Protein AF-A0A8T0IAH2-F1 (afdb_monomer_lite)

Secondary structure (DSSP, 8-state):
--------------------PPPPPP---------------------------------------------TT---GGGT------TTTTTSSEEE-TTTTT-SEE-TT---SS----GGG-TT-EEEEEEEETTEEEEEEEEEEE-SSS-EEEEEEESS-TT-EEEEETTGGG-TTTEEESPPPHHHHHHHHH-TTTTPEE-TTTTT-SEEE-TTTHHHHTT-----------

Organism: Ceratodon purpureus (NCBI:txid3225)

pLDDT: mean 71.87, std 21.36, range [38.06, 98.5]

Foldseek 3Di:
DDDDDDDDDDDDDPDDDDDDDDDDDDDDDDDDPDDDDPDPDDPPPDDDPPPPPVDPPPDPDPPPPPCPDCPVVDDPCVVVDDPQQDPQCSPPQKDFDPQCRLQQFAPPPDDPVWPPLPVVPQAQWWKAFLDQDPNAGIWGFHDWDDDPDRWIWTWIAGPVHRVDIDIDISVVCRDPNTMDTDDDDPVRSCSRVVPDPPDTHRDPRCSSRRIDGDPVVVVCPVPPPPPPVPPPDD

Structure (mmCIF, N/CA/C/O backbone):
data_AF-A0A8T0IAH2-F1
#
_entry.id   AF-A0A8T0IAH2-F1
#
loop_
_atom_site.group_PDB
_atom_site.id
_atom_site.type_symbol
_atom_site.label_atom_id
_atom_site.label_alt_id
_atom_site.label_comp_id
_atom_site.label_asym_id
_atom_site.label_entity_id
_atom_site.label_seq_id
_atom_site.pdbx_PDB_ins_code
_atom_site.Cartn_x
_atom_site.Cartn_y
_atom_site.Cartn_z
_atom_site.occupancy
_atom_site.B_iso_or_equiv
_atom_site.auth_seq_id
_atom_site.auth_comp_id
_atom_site.auth_asym_id
_atom_site.auth_atom_id
_atom_site.pdbx_PDB_model_num
ATOM 1 N N . MET A 1 1 ? 0.852 -48.067 -9.346 1.00 44.81 1 MET A N 1
ATOM 2 C CA . MET A 1 1 ? 2.245 -48.479 -9.059 1.00 44.81 1 MET A CA 1
ATOM 3 C C . MET A 1 1 ? 3.001 -48.355 -10.377 1.00 44.81 1 MET A C 1
ATOM 5 O O . MET A 1 1 ? 2.607 -49.074 -11.271 1.00 44.81 1 MET A O 1
ATOM 9 N N . LEU A 1 2 ? 3.935 -47.450 -10.687 1.00 38.06 2 LEU A N 1
ATOM 10 C CA . LEU A 1 2 ? 4.776 -46.438 -10.021 1.00 38.06 2 LEU A CA 1
ATOM 11 C C . LEU A 1 2 ? 4.825 -45.216 -10.985 1.00 38.06 2 LEU A C 1
ATOM 13 O O . LEU A 1 2 ? 4.966 -45.415 -12.181 1.00 38.06 2 LEU A O 1
ATOM 17 N N . ARG A 1 3 ? 4.488 -43.984 -10.580 1.00 40.88 3 ARG A N 1
ATOM 18 C CA . ARG A 1 3 ? 5.420 -42.871 -10.265 1.00 40.88 3 ARG A CA 1
ATOM 19 C C . ARG A 1 3 ? 6.692 -42.799 -11.131 1.00 40.88 3 ARG A C 1
ATOM 21 O O . ARG A 1 3 ? 7.707 -43.381 -10.769 1.00 40.88 3 ARG A O 1
ATOM 28 N N . GLU A 1 4 ? 6.641 -41.982 -12.183 1.00 53.28 4 GLU A N 1
ATOM 29 C CA . GLU A 1 4 ? 7.825 -41.394 -12.818 1.00 53.28 4 GLU A CA 1
ATOM 30 C C . GLU A 1 4 ? 8.399 -40.288 -11.918 1.00 53.28 4 GLU A C 1
ATOM 32 O O . GLU A 1 4 ? 7.788 -39.236 -11.709 1.00 53.28 4 GLU A O 1
ATOM 37 N N . LEU A 1 5 ? 9.571 -40.571 -11.345 1.00 49.41 5 LEU A N 1
ATOM 38 C CA . LEU A 1 5 ? 10.516 -39.579 -10.851 1.00 49.41 5 LEU A CA 1
ATOM 39 C C . LEU A 1 5 ? 11.272 -39.010 -12.054 1.00 49.41 5 LEU A C 1
ATOM 41 O O . LEU A 1 5 ? 12.020 -39.738 -12.702 1.00 49.41 5 LEU A O 1
ATOM 45 N N . VAL A 1 6 ? 11.141 -37.709 -12.305 1.00 53.56 6 VAL A N 1
ATOM 46 C CA . VAL A 1 6 ? 12.133 -36.970 -13.090 1.00 53.56 6 VAL A CA 1
ATOM 47 C C . VAL A 1 6 ? 12.887 -36.053 -12.138 1.00 53.56 6 VAL A C 1
ATOM 49 O O . VAL A 1 6 ? 12.418 -34.983 -11.747 1.00 53.56 6 VAL A O 1
ATOM 52 N N . ASP A 1 7 ? 14.064 -36.539 -11.755 1.00 43.28 7 ASP A N 1
ATOM 53 C CA . ASP A 1 7 ? 15.182 -35.789 -11.201 1.00 43.28 7 ASP A CA 1
ATOM 54 C C . ASP A 1 7 ? 15.568 -34.631 -12.138 1.00 43.28 7 ASP A C 1
ATOM 56 O O . ASP A 1 7 ? 16.226 -34.830 -13.162 1.00 43.28 7 ASP A O 1
ATOM 60 N N . MET A 1 8 ? 15.220 -33.393 -11.777 1.00 45.16 8 MET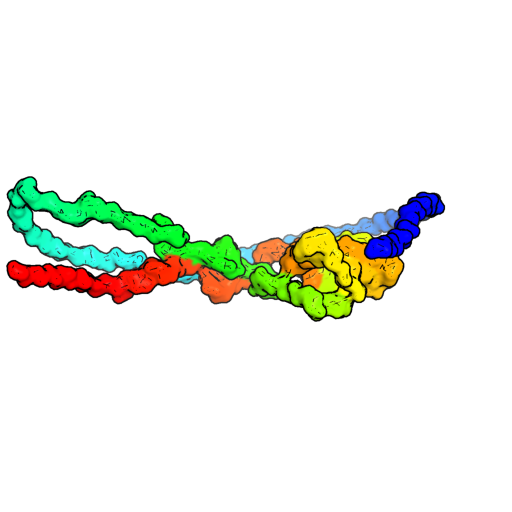 A N 1
ATOM 61 C CA . MET A 1 8 ? 15.911 -32.213 -12.304 1.00 45.16 8 MET A CA 1
ATOM 62 C C . MET A 1 8 ? 17.039 -31.831 -11.352 1.00 45.16 8 MET A C 1
ATOM 64 O O . MET A 1 8 ? 16.851 -31.177 -10.327 1.00 45.16 8 MET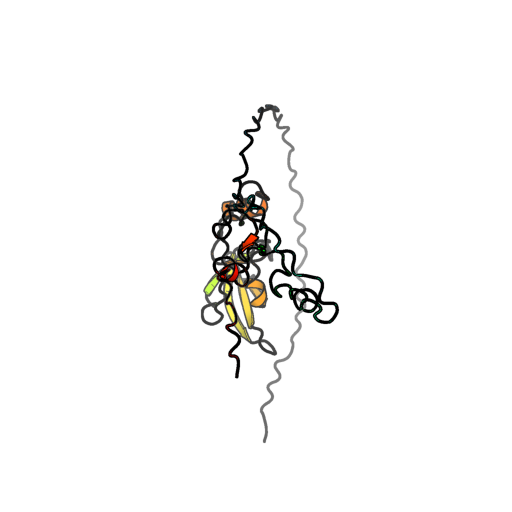 A O 1
ATOM 68 N N . LYS A 1 9 ? 18.225 -32.287 -11.755 1.00 48.81 9 LYS A N 1
ATOM 69 C CA . LYS A 1 9 ? 19.551 -31.949 -11.245 1.00 48.81 9 LYS A CA 1
ATOM 70 C C . LYS A 1 9 ? 19.687 -30.466 -10.885 1.00 48.81 9 LYS A C 1
ATOM 72 O O . LYS A 1 9 ? 19.549 -29.582 -11.730 1.00 48.81 9 LYS A O 1
ATOM 77 N N . LEU A 1 10 ? 20.088 -30.236 -9.636 1.00 45.28 10 LEU A N 1
ATOM 78 C CA . LEU A 1 10 ? 20.877 -29.082 -9.217 1.00 45.28 10 LEU A CA 1
ATOM 79 C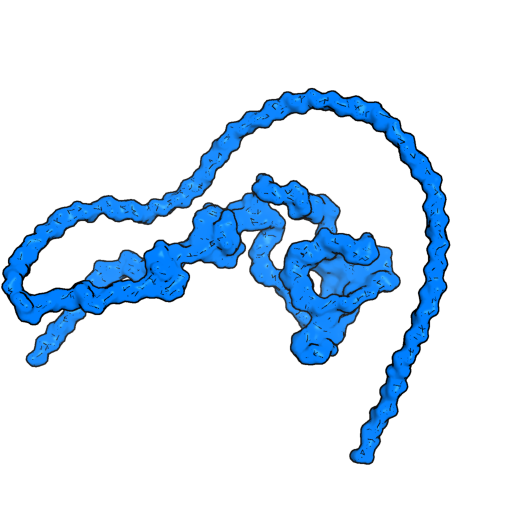 C . LEU A 1 10 ? 22.136 -29.014 -10.100 1.00 45.28 10 LEU A C 1
ATOM 81 O O . LEU A 1 10 ? 23.022 -29.856 -9.977 1.00 45.28 10 LEU A O 1
ATOM 85 N N . SER A 1 11 ? 22.227 -28.015 -10.975 1.00 48.00 11 SER A N 1
ATOM 86 C CA . SER A 1 11 ? 23.489 -27.629 -11.608 1.00 48.00 11 SER A CA 1
ATOM 87 C C . SER A 1 11 ? 23.907 -26.280 -11.041 1.00 48.00 11 SER A C 1
ATOM 89 O O . SER A 1 11 ? 23.458 -25.226 -11.486 1.00 48.00 11 SER A O 1
ATOM 91 N N . MET A 1 12 ? 24.754 -26.339 -10.013 1.00 42.78 12 MET A N 1
ATOM 92 C CA . MET A 1 12 ? 25.593 -25.225 -9.588 1.00 42.78 12 MET A CA 1
ATOM 93 C C . MET A 1 12 ? 26.537 -24.859 -10.736 1.00 42.78 12 MET A C 1
ATOM 95 O O . MET A 1 12 ? 27.426 -25.633 -11.081 1.00 42.78 12 MET A O 1
ATOM 99 N N . ALA A 1 13 ? 26.374 -23.664 -11.294 1.00 46.22 13 ALA A N 1
ATOM 100 C CA . ALA A 1 13 ? 27.397 -23.017 -12.102 1.00 46.22 13 ALA A CA 1
ATOM 101 C C . ALA A 1 13 ? 27.902 -21.789 -11.334 1.00 46.22 13 ALA A C 1
ATOM 103 O O . ALA A 1 13 ? 27.264 -20.737 -11.315 1.00 46.22 13 ALA A O 1
ATOM 104 N N . CYS A 1 14 ? 29.052 -21.942 -10.675 1.00 42.62 14 CYS A N 1
ATOM 105 C CA . CYS A 1 14 ? 29.859 -20.828 -10.182 1.00 42.62 14 CYS A CA 1
ATOM 106 C C . CYS A 1 14 ? 30.458 -20.094 -11.390 1.00 42.62 14 CYS A C 1
ATOM 108 O O . CYS A 1 14 ? 31.526 -20.449 -11.888 1.00 42.62 14 CYS A O 1
ATOM 110 N N . GLY A 1 15 ? 29.753 -19.077 -11.880 1.00 39.50 15 GLY A N 1
ATOM 111 C CA . GLY A 1 15 ? 30.270 -18.135 -12.865 1.00 39.50 15 GLY A CA 1
ATOM 112 C C . GLY A 1 15 ? 31.168 -17.095 -12.198 1.00 39.50 15 GLY A C 1
ATOM 113 O O . GLY A 1 15 ? 30.681 -16.141 -11.598 1.00 39.50 15 GLY A O 1
ATOM 114 N N . ARG A 1 16 ? 32.487 -17.275 -12.321 1.00 53.12 16 ARG A N 1
ATOM 115 C CA . ARG A 1 16 ? 33.505 -16.229 -12.129 1.00 53.12 16 ARG A CA 1
ATOM 116 C C . ARG A 1 16 ? 33.211 -15.084 -13.108 1.00 53.12 16 ARG A C 1
ATOM 118 O O . ARG A 1 16 ? 33.417 -15.258 -14.306 1.00 53.12 16 ARG A O 1
ATOM 125 N N . VAL A 1 17 ? 32.782 -13.921 -12.622 1.00 49.56 17 VAL A N 1
ATOM 126 C CA . VAL A 1 17 ? 32.761 -12.685 -13.421 1.00 49.56 17 VAL A CA 1
ATOM 127 C C . VAL A 1 17 ? 33.707 -11.682 -12.776 1.00 49.56 17 VAL A C 1
ATOM 129 O O . VAL A 1 17 ? 33.624 -11.402 -11.583 1.00 49.56 17 VAL A O 1
ATOM 132 N N . GLY A 1 18 ? 34.680 -11.243 -13.573 1.00 42.69 18 GLY A N 1
ATOM 133 C CA . GLY A 1 18 ? 35.845 -10.492 -13.136 1.00 42.69 18 GLY A CA 1
ATOM 134 C C . GLY A 1 18 ? 35.542 -9.081 -12.645 1.00 42.69 18 GLY A C 1
ATOM 135 O O . GLY A 1 18 ? 34.752 -8.341 -13.229 1.00 42.69 18 GLY A O 1
ATOM 136 N N . SER A 1 19 ? 36.276 -8.697 -11.605 1.00 46.12 19 SER A N 1
ATOM 137 C CA . SER A 1 19 ? 36.466 -7.318 -11.179 1.00 46.12 19 SER A CA 1
ATOM 138 C C . SER A 1 19 ? 37.139 -6.512 -12.292 1.00 46.12 19 SER A C 1
ATOM 140 O O . SER A 1 19 ? 38.343 -6.633 -12.510 1.00 46.12 19 SER A O 1
ATOM 142 N N . ARG A 1 20 ? 36.382 -5.652 -12.980 1.00 51.25 20 ARG A N 1
ATOM 143 C CA . ARG A 1 20 ? 36.957 -4.484 -13.657 1.00 51.25 20 ARG A CA 1
ATOM 144 C C . ARG A 1 20 ? 36.930 -3.312 -12.686 1.00 51.25 20 ARG A C 1
ATOM 146 O O . ARG A 1 20 ? 35.895 -2.696 -12.460 1.00 51.25 20 ARG A O 1
ATOM 153 N N . PHE A 1 21 ? 38.098 -3.045 -12.111 1.00 41.16 21 PHE A N 1
ATOM 154 C CA . PHE A 1 21 ? 38.450 -1.762 -11.518 1.00 41.16 21 PHE A CA 1
ATOM 155 C C . PHE A 1 21 ? 38.270 -0.671 -12.583 1.00 41.16 21 PHE A C 1
ATOM 157 O O . PHE A 1 21 ? 38.952 -0.695 -13.606 1.00 41.16 21 PHE A O 1
ATOM 164 N N . VAL A 1 22 ? 37.361 0.275 -12.352 1.00 54.59 22 VAL A N 1
ATOM 165 C CA . VAL A 1 22 ? 37.327 1.536 -13.098 1.00 54.59 22 VAL A CA 1
ATOM 166 C C . VAL A 1 22 ? 38.137 2.548 -12.297 1.00 54.59 22 VAL A C 1
ATOM 168 O O . VAL A 1 22 ? 37.854 2.804 -11.128 1.00 54.59 22 VAL A O 1
ATOM 171 N N . GLN A 1 23 ? 39.198 3.043 -12.934 1.00 47.62 23 GLN A N 1
ATOM 172 C CA . GLN A 1 23 ? 40.106 4.065 -12.428 1.00 47.62 23 GLN A CA 1
ATOM 173 C C . GLN A 1 23 ? 39.402 5.407 -12.213 1.00 47.62 23 GLN A C 1
ATOM 175 O O . GLN A 1 23 ? 38.408 5.732 -12.860 1.00 47.62 23 GLN A O 1
ATOM 180 N N . GLY A 1 24 ? 39.966 6.170 -11.276 1.00 47.34 24 GLY A N 1
ATOM 181 C CA . GLY A 1 24 ? 39.453 7.435 -10.784 1.00 47.34 24 GLY A CA 1
ATOM 182 C C . GLY A 1 24 ? 39.411 8.543 -11.831 1.00 47.34 24 GLY A C 1
ATOM 183 O O . GLY A 1 24 ? 40.378 8.790 -12.547 1.00 47.34 24 GLY A O 1
ATOM 184 N N . GLY A 1 25 ? 38.288 9.256 -11.841 1.00 43.75 25 GLY A N 1
ATOM 185 C CA . GLY A 1 25 ? 38.176 10.609 -12.370 1.00 43.75 25 GLY A CA 1
ATOM 186 C C . GLY A 1 25 ? 38.181 11.587 -11.200 1.00 43.75 25 GLY A C 1
ATOM 187 O O . GLY A 1 25 ? 37.336 11.491 -10.309 1.00 43.75 25 GLY A O 1
ATOM 188 N N . GLY A 1 26 ? 39.163 12.488 -11.175 1.00 44.69 26 GLY A N 1
ATOM 189 C CA . GLY A 1 26 ? 39.279 13.537 -10.169 1.00 44.69 26 GLY A CA 1
ATOM 190 C C . GLY A 1 26 ? 38.113 14.519 -10.250 1.00 44.69 26 GLY A C 1
ATOM 191 O O . GLY A 1 26 ? 37.835 15.082 -11.306 1.00 44.69 26 GLY A O 1
ATOM 192 N N . PHE A 1 27 ? 37.451 14.746 -9.118 1.00 41.94 27 PHE A N 1
ATOM 193 C CA . PHE A 1 27 ? 36.492 15.831 -8.964 1.00 41.94 27 PHE A CA 1
ATOM 194 C C . PHE A 1 27 ? 37.228 17.067 -8.445 1.00 41.94 27 PHE A C 1
ATOM 196 O O . PHE A 1 27 ? 37.743 17.080 -7.328 1.00 41.94 27 PHE A O 1
ATOM 203 N N . ALA A 1 28 ? 37.282 18.106 -9.276 1.00 48.44 28 ALA A N 1
ATOM 204 C CA . ALA A 1 28 ? 37.710 19.434 -8.871 1.00 48.44 28 ALA A CA 1
ATOM 205 C C . ALA A 1 28 ? 36.675 20.027 -7.901 1.00 48.44 28 ALA A C 1
ATOM 207 O O . ALA A 1 28 ? 35.501 20.186 -8.240 1.00 48.44 28 ALA A O 1
ATOM 208 N N . ILE A 1 29 ? 37.117 20.352 -6.686 1.00 43.75 29 ILE A N 1
ATOM 209 C CA . ILE A 1 29 ? 36.319 21.052 -5.678 1.00 43.75 29 ILE A CA 1
ATOM 210 C C . ILE A 1 29 ? 36.315 22.537 -6.053 1.00 43.75 29 ILE A C 1
ATOM 212 O O . ILE A 1 29 ? 37.265 23.270 -5.787 1.00 43.75 29 ILE A O 1
ATOM 216 N N . GLY A 1 30 ? 35.244 22.979 -6.710 1.00 45.78 30 GLY A N 1
ATOM 217 C CA . GLY A 1 30 ? 34.943 24.396 -6.876 1.00 45.78 30 GLY A CA 1
ATOM 218 C C . GLY A 1 30 ? 34.439 24.976 -5.555 1.00 45.78 30 GLY A C 1
ATOM 219 O O . GLY A 1 30 ? 33.359 24.619 -5.091 1.00 45.78 30 GLY A O 1
ATOM 220 N N . ASN A 1 31 ? 35.221 25.874 -4.956 1.00 48.41 31 ASN A N 1
ATOM 221 C CA . ASN A 1 31 ? 34.834 26.667 -3.790 1.00 48.41 31 ASN A CA 1
ATOM 222 C C . ASN A 1 31 ? 33.646 27.585 -4.128 1.00 48.41 31 ASN A C 1
ATOM 224 O O . ASN A 1 31 ? 33.832 28.712 -4.586 1.00 48.41 31 ASN A O 1
ATOM 228 N N . PHE A 1 32 ? 32.422 27.129 -3.861 1.00 41.88 32 PHE A N 1
ATOM 229 C CA . PHE A 1 32 ? 31.251 28.000 -3.811 1.00 41.88 32 PHE A CA 1
ATOM 230 C C . PHE A 1 32 ? 31.148 28.636 -2.421 1.00 41.88 32 PHE A C 1
ATOM 232 O O . PHE A 1 32 ? 30.815 27.983 -1.433 1.00 41.88 32 PHE A O 1
ATOM 239 N N . ARG A 1 33 ? 31.429 29.943 -2.348 1.00 47.44 33 ARG A N 1
ATOM 240 C CA . ARG A 1 33 ? 31.070 30.788 -1.203 1.00 47.44 33 ARG A CA 1
ATOM 241 C C . ARG A 1 33 ? 29.543 30.866 -1.108 1.00 47.44 33 ARG A C 1
ATOM 243 O O . ARG A 1 33 ? 28.912 31.616 -1.847 1.00 47.44 33 ARG A O 1
ATOM 250 N N . LEU A 1 34 ? 28.957 30.108 -0.186 1.00 43.66 34 LEU A N 1
ATOM 251 C CA . LEU A 1 34 ? 27.575 30.292 0.254 1.00 43.66 34 LEU A CA 1
ATOM 252 C C . LEU A 1 34 ? 27.515 31.492 1.205 1.00 43.66 34 LEU A C 1
ATOM 254 O O . LEU A 1 34 ? 27.962 31.427 2.349 1.00 43.66 34 LEU A O 1
ATOM 258 N N . GLY A 1 35 ? 26.973 32.603 0.706 1.00 41.31 35 GLY A N 1
ATOM 259 C CA . GLY A 1 35 ? 26.517 33.708 1.538 1.00 41.31 35 GLY A CA 1
ATOM 260 C C . GLY A 1 35 ? 25.355 33.236 2.408 1.00 41.31 35 GLY A C 1
ATOM 261 O O . GLY A 1 35 ? 24.293 32.880 1.902 1.00 41.31 35 GLY A O 1
ATOM 262 N N . VAL A 1 36 ? 25.572 33.208 3.720 1.00 43.72 36 VAL A N 1
ATOM 263 C CA . VAL A 1 36 ? 24.544 32.896 4.713 1.00 43.72 36 VAL A CA 1
ATOM 264 C C . VAL A 1 36 ? 23.617 34.106 4.830 1.00 43.72 36 VAL A C 1
ATOM 266 O O . VAL A 1 36 ? 23.907 35.061 5.545 1.00 43.72 36 VAL A O 1
ATOM 269 N N . ALA A 1 37 ? 22.495 34.077 4.112 1.00 48.12 37 ALA A N 1
ATOM 270 C CA . ALA A 1 37 ? 21.370 34.959 4.390 1.00 48.12 37 ALA A CA 1
ATOM 271 C C . ALA A 1 37 ? 20.551 34.352 5.541 1.00 48.12 37 ALA A C 1
ATOM 273 O O . ALA A 1 37 ? 19.797 33.397 5.361 1.00 48.12 37 ALA A O 1
ATOM 274 N N . LEU A 1 38 ? 20.731 34.902 6.743 1.00 46.19 38 LEU A N 1
ATOM 275 C CA . LEU A 1 38 ? 19.885 34.665 7.913 1.00 46.19 38 LEU A CA 1
ATOM 276 C C . LEU A 1 38 ? 18.467 35.193 7.638 1.00 46.19 38 LEU A C 1
ATOM 278 O O . LEU A 1 38 ? 18.142 36.343 7.932 1.00 46.19 38 LEU A O 1
ATOM 282 N N . SER A 1 39 ? 17.601 34.349 7.079 1.00 43.72 39 SER A N 1
ATOM 283 C CA . SER A 1 39 ? 16.163 34.611 7.048 1.00 43.72 39 SER A CA 1
ATOM 284 C C . SER A 1 39 ? 15.569 34.341 8.429 1.00 43.72 39 SER A C 1
ATOM 286 O O . SER A 1 39 ? 15.472 33.200 8.879 1.00 43.72 39 SER A O 1
ATOM 288 N N . ARG A 1 40 ? 15.156 35.419 9.105 1.00 47.31 40 ARG A N 1
ATOM 289 C CA . ARG A 1 40 ? 14.294 35.381 10.291 1.00 47.31 40 ARG A CA 1
ATOM 290 C C . ARG A 1 40 ? 12.990 34.661 9.938 1.00 47.31 40 ARG A C 1
ATOM 292 O O . ARG A 1 40 ? 12.115 35.241 9.300 1.00 47.31 40 ARG A O 1
ATOM 299 N N . VAL A 1 41 ? 12.847 33.411 10.371 1.00 43.28 41 VAL A N 1
ATOM 300 C CA . VAL A 1 41 ? 11.555 32.722 10.379 1.00 43.28 41 VAL A CA 1
ATOM 301 C C . VAL A 1 41 ? 10.775 33.242 11.579 1.00 43.28 41 VAL A C 1
ATOM 303 O O . VAL A 1 41 ? 11.079 32.927 12.728 1.00 43.28 41 VAL A O 1
ATOM 306 N N . ALA A 1 42 ? 9.783 34.084 11.301 1.00 45.84 42 ALA A N 1
ATOM 307 C CA . ALA A 1 42 ? 8.765 34.447 12.268 1.00 45.84 42 ALA A CA 1
ATOM 308 C C . ALA A 1 42 ? 8.020 33.171 12.690 1.00 45.84 42 ALA A C 1
ATOM 310 O O . ALA A 1 42 ? 7.370 32.513 11.876 1.00 45.84 42 ALA A O 1
ATOM 311 N N . ALA A 1 43 ? 8.137 32.813 13.967 1.00 45.03 43 ALA A N 1
ATOM 312 C CA . ALA A 1 43 ? 7.366 31.749 14.585 1.00 45.03 43 ALA A CA 1
ATOM 313 C C . ALA A 1 43 ? 5.891 32.175 14.666 1.00 45.03 43 ALA A C 1
ATOM 315 O O . ALA A 1 43 ? 5.432 32.720 15.667 1.00 45.03 43 ALA A O 1
ATOM 316 N N . SER A 1 44 ? 5.129 31.941 13.597 1.00 45.25 44 SER A N 1
ATOM 317 C CA . SER A 1 44 ? 3.670 31.962 13.666 1.00 45.25 44 SER A CA 1
ATOM 318 C C . SER A 1 44 ? 3.212 30.728 14.439 1.00 45.25 44 SER A C 1
ATOM 320 O O . SER A 1 44 ? 3.062 29.644 13.873 1.00 45.25 44 SER A O 1
ATOM 322 N N . GLY A 1 45 ? 3.019 30.896 15.748 1.00 41.69 45 GLY A N 1
ATOM 323 C CA . GLY A 1 45 ? 2.388 29.907 16.614 1.00 41.69 45 GLY A CA 1
ATOM 324 C C . GLY A 1 45 ? 1.003 29.551 16.081 1.00 41.69 45 GLY A C 1
ATOM 325 O O . GLY A 1 45 ? 0.038 30.285 16.279 1.00 41.69 45 GLY A O 1
ATOM 326 N N . ARG A 1 46 ? 0.900 28.423 15.373 1.00 42.84 46 ARG A N 1
ATOM 327 C CA . ARG A 1 46 ? -0.391 27.837 15.019 1.00 42.84 46 ARG A CA 1
ATOM 328 C C . ARG A 1 46 ? -0.975 27.246 16.293 1.00 42.84 46 ARG A C 1
ATOM 330 O O . ARG A 1 46 ? -0.501 26.223 16.781 1.00 42.84 46 ARG A O 1
ATOM 337 N N . LEU A 1 47 ? -1.983 27.927 16.829 1.00 44.66 47 LEU A N 1
ATOM 338 C CA . LEU A 1 47 ? -2.855 27.425 17.883 1.00 44.66 47 LEU A CA 1
ATOM 339 C C . LEU A 1 47 ? -3.307 26.010 17.501 1.00 44.66 47 LEU A C 1
ATOM 341 O O . LEU A 1 47 ? -3.959 25.815 16.473 1.00 44.66 47 LEU A O 1
ATOM 345 N N . ALA A 1 48 ? -2.905 25.018 18.299 1.00 51.00 48 ALA A N 1
ATOM 346 C CA . ALA A 1 48 ? -3.372 23.652 18.139 1.00 51.00 48 ALA A CA 1
ATOM 347 C C . ALA A 1 48 ? -4.912 23.653 18.158 1.00 51.00 48 ALA A C 1
ATOM 349 O O . ALA A 1 48 ? -5.497 24.342 19.001 1.00 51.00 48 ALA A O 1
ATOM 350 N N . PRO A 1 49 ? -5.585 22.914 17.258 1.00 53.16 49 PRO A N 1
ATOM 351 C CA . PRO A 1 49 ? -7.029 22.764 17.322 1.00 53.16 49 PRO A CA 1
ATOM 352 C C . PRO A 1 49 ? -7.374 22.151 18.680 1.00 53.16 49 PRO A C 1
ATOM 354 O O . PRO A 1 49 ? -7.086 20.983 18.940 1.00 53.16 49 PRO A O 1
ATOM 357 N N . ARG A 1 50 ? -7.945 22.967 19.574 1.00 48.06 50 ARG A N 1
ATOM 358 C CA . ARG A 1 50 ? -8.510 22.495 20.834 1.00 48.06 50 ARG A CA 1
ATOM 359 C C . ARG A 1 50 ? -9.653 21.562 20.465 1.00 48.06 50 ARG A C 1
ATOM 361 O O . ARG A 1 50 ? -10.722 22.015 20.066 1.00 48.06 50 ARG A O 1
ATOM 368 N N . CYS A 1 51 ? -9.414 20.260 20.578 1.00 50.06 51 CYS A N 1
ATOM 369 C CA . CYS A 1 51 ? -10.497 19.308 20.723 1.00 50.06 51 CYS A CA 1
ATOM 370 C C . CYS A 1 51 ? -11.205 19.692 22.017 1.00 50.06 51 CYS A C 1
ATOM 372 O O . CYS A 1 51 ? -10.672 19.502 23.107 1.00 50.06 51 CYS A O 1
ATOM 374 N N . SER A 1 52 ? -12.352 20.345 21.879 1.00 51.00 52 SER A N 1
ATOM 375 C CA . SER A 1 52 ? -13.253 20.648 22.973 1.00 51.00 52 SER A CA 1
ATOM 376 C C . SER A 1 52 ? -13.752 19.323 23.537 1.00 51.00 52 SER A C 1
ATOM 378 O O . SER A 1 52 ? -14.761 18.777 23.093 1.00 51.00 52 SER A O 1
ATOM 380 N N . VAL A 1 53 ? -13.013 18.799 24.516 1.00 50.91 53 VAL A N 1
ATOM 381 C CA . VAL A 1 53 ? -13.518 17.833 25.489 1.00 50.91 53 VAL A CA 1
ATOM 382 C C . VAL A 1 53 ? -14.607 18.572 26.263 1.00 50.91 53 VAL A C 1
ATOM 384 O O . VAL A 1 53 ? -14.370 19.230 27.270 1.00 50.91 53 VAL A O 1
ATOM 387 N N . SER A 1 54 ? -15.802 18.583 25.685 1.00 43.72 54 SER A N 1
ATOM 388 C CA . SER A 1 54 ? -17.017 19.112 26.287 1.00 43.72 54 SER A CA 1
ATOM 389 C C . SER A 1 54 ? -17.517 18.027 27.228 1.00 43.72 54 SER A C 1
ATOM 391 O O . SER A 1 54 ? -18.258 17.132 26.843 1.00 43.72 54 SER A O 1
ATOM 393 N N . GLY A 1 55 ? -16.988 18.056 28.446 1.00 46.28 55 GLY A N 1
ATOM 394 C CA . GLY A 1 55 ? -17.292 17.087 29.492 1.00 46.28 55 GLY A CA 1
ATOM 395 C C . GLY A 1 55 ? -16.816 17.555 30.861 1.00 46.28 55 GLY A C 1
ATOM 396 O O . GLY A 1 55 ? -16.376 16.742 31.662 1.00 46.28 55 GLY A O 1
ATOM 397 N N . GLN A 1 56 ? -16.850 18.864 31.127 1.00 40.34 56 GLN A N 1
ATOM 398 C CA . GLN A 1 56 ? -16.883 19.348 32.503 1.00 40.34 56 GLN A CA 1
ATOM 399 C C . GLN A 1 56 ? -18.339 19.268 32.954 1.00 40.34 56 GLN A C 1
ATOM 401 O O . GLN A 1 56 ? -19.146 20.145 32.660 1.00 40.34 56 GLN A O 1
ATOM 406 N N . SER A 1 57 ? -18.686 18.167 33.616 1.00 45.69 57 SER A N 1
ATOM 407 C CA . SER A 1 57 ? -19.890 18.074 34.434 1.00 45.69 57 SER A CA 1
ATOM 408 C C . SER A 1 57 ? -19.680 18.916 35.697 1.00 45.69 57 SER A C 1
ATOM 410 O O . SER A 1 57 ? -19.433 18.384 36.778 1.00 45.69 57 SER A O 1
ATOM 412 N N . GLU A 1 58 ? -19.713 20.239 35.557 1.00 48.25 58 GLU A N 1
ATOM 413 C CA . GLU A 1 58 ? -19.924 21.145 36.683 1.00 48.25 58 GLU A CA 1
ATOM 414 C C . GLU A 1 58 ? -21.432 21.335 36.838 1.00 48.25 58 GLU A C 1
ATOM 416 O O . GLU A 1 58 ? -22.097 21.959 36.017 1.00 48.25 58 GLU A O 1
ATOM 421 N N . GLY A 1 59 ? -21.986 20.706 37.869 1.00 41.16 59 GLY A N 1
ATOM 422 C CA . GLY A 1 59 ? -23.417 20.736 38.147 1.00 41.16 59 GLY A CA 1
ATOM 423 C C . GLY A 1 59 ? -23.782 19.822 39.305 1.00 41.16 59 GLY A C 1
ATOM 424 O O . GLY A 1 59 ? -24.731 19.053 39.210 1.00 41.16 59 GLY A O 1
ATOM 425 N N . ASN A 1 60 ? -22.996 19.864 40.383 1.00 45.34 60 ASN A N 1
ATOM 426 C CA . ASN A 1 60 ? -23.353 19.214 41.637 1.00 45.34 60 ASN A CA 1
ATOM 427 C C . ASN A 1 60 ? -24.473 20.050 42.280 1.00 45.34 60 ASN A C 1
ATOM 429 O O . ASN A 1 60 ? -24.219 20.961 43.066 1.00 45.34 60 ASN A O 1
ATOM 433 N N . ALA A 1 61 ? -25.720 19.794 41.881 1.00 42.25 61 ALA A N 1
ATOM 434 C CA . ALA A 1 61 ? -26.867 20.220 42.666 1.00 42.25 61 ALA A CA 1
ATOM 435 C C . ALA A 1 61 ? -26.792 19.497 44.024 1.00 42.25 61 ALA A C 1
ATOM 437 O O . ALA A 1 61 ? -26.527 18.290 44.042 1.00 42.25 61 ALA A O 1
ATOM 438 N N . PRO A 1 62 ? -27.001 20.183 45.160 1.00 42.34 62 PRO A N 1
ATOM 439 C CA . PRO A 1 62 ? -27.097 19.521 46.449 1.00 42.34 62 PRO A CA 1
ATOM 440 C C . PRO A 1 62 ? -28.356 18.652 46.443 1.00 42.34 62 PRO A C 1
ATOM 442 O O . PRO A 1 62 ? -29.463 19.125 46.693 1.00 42.34 62 PRO A O 1
ATOM 445 N N . VAL A 1 63 ? -28.191 17.369 46.119 1.00 46.47 63 VAL A N 1
ATOM 446 C CA . VAL A 1 63 ? -29.195 16.348 46.406 1.00 46.47 63 VAL A CA 1
ATOM 447 C C . VAL A 1 63 ? -29.347 16.351 47.917 1.00 46.47 63 VAL A C 1
ATOM 449 O O . VAL A 1 63 ? -28.416 15.996 48.642 1.00 46.47 63 VAL A O 1
ATOM 452 N N . GLN A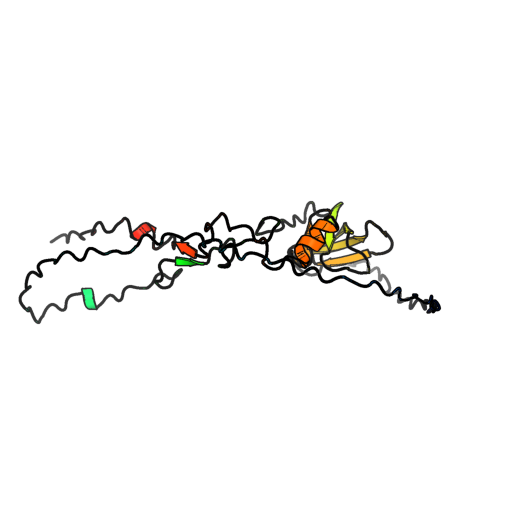 1 64 ? -30.499 16.827 48.384 1.00 44.50 64 GLN A N 1
ATOM 453 C CA . GLN A 1 64 ? -30.897 16.709 49.775 1.00 44.50 64 GLN A CA 1
ATOM 454 C C . GLN A 1 64 ? -30.837 15.227 50.129 1.00 44.50 64 GLN A C 1
ATOM 456 O O . GLN A 1 64 ? -31.610 14.405 49.638 1.00 44.50 64 GLN A O 1
ATOM 461 N N . ARG A 1 65 ? -29.816 14.895 50.915 1.00 43.66 65 ARG A N 1
ATOM 462 C CA . ARG A 1 65 ? -29.590 13.581 51.483 1.00 43.66 65 ARG A CA 1
ATOM 463 C C . ARG A 1 65 ? -30.746 13.361 52.448 1.00 43.66 65 ARG A C 1
ATOM 465 O O . ARG A 1 65 ? -30.740 13.909 53.541 1.00 43.66 65 ARG A O 1
ATOM 472 N N . ILE A 1 66 ? -31.770 12.642 52.000 1.00 53.25 66 ILE A N 1
ATOM 473 C CA . ILE A 1 66 ? -32.760 12.067 52.904 1.00 53.25 66 ILE A CA 1
ATOM 474 C C . ILE A 1 66 ? -31.941 11.200 53.858 1.00 53.25 66 ILE A C 1
ATOM 476 O O . ILE A 1 66 ? -31.259 10.270 53.419 1.00 53.25 66 ILE A O 1
ATOM 480 N N . GLU A 1 67 ? -31.913 11.589 55.128 1.00 53.91 67 GLU A N 1
ATOM 481 C CA . GLU A 1 67 ? -31.284 10.837 56.206 1.00 53.91 67 GLU A CA 1
ATOM 482 C C . GLU A 1 67 ? -32.098 9.553 56.375 1.00 53.91 67 GLU A C 1
ATOM 484 O O . GLU A 1 67 ? -33.095 9.501 57.088 1.00 53.91 67 GLU A O 1
ATOM 489 N N . ALA A 1 68 ? -31.739 8.534 55.592 1.00 57.94 68 ALA A N 1
ATOM 490 C CA . ALA A 1 68 ? -32.238 7.189 55.780 1.00 57.94 68 ALA A CA 1
ATOM 491 C C . ALA A 1 68 ? -31.687 6.715 57.121 1.00 57.94 68 ALA A C 1
ATOM 493 O O . ALA A 1 68 ? -30.482 6.504 57.254 1.00 57.94 68 ALA A O 1
ATOM 494 N N . GLU A 1 69 ? -32.577 6.635 58.103 1.00 61.72 69 GLU A N 1
ATOM 495 C CA . GLU A 1 69 ? -32.266 6.179 59.445 1.00 61.72 69 GLU A CA 1
ATOM 496 C C . GLU A 1 69 ? -31.481 4.866 59.398 1.00 61.72 69 GLU A C 1
ATOM 498 O O . GLU A 1 69 ? -31.812 3.940 58.648 1.00 61.72 69 GLU A O 1
ATOM 503 N N . ASP A 1 70 ? -30.402 4.837 60.178 1.00 56.81 70 ASP A N 1
ATOM 504 C CA . ASP A 1 70 ? -29.427 3.762 60.267 1.00 56.81 70 ASP A CA 1
ATOM 505 C C . ASP A 1 70 ? -30.108 2.445 60.650 1.00 56.81 70 ASP A C 1
ATOM 507 O O . ASP A 1 70 ? -30.244 2.106 61.824 1.00 56.81 70 ASP A O 1
ATOM 511 N N . ASN A 1 71 ? -30.537 1.671 59.653 1.00 64.25 71 ASN A N 1
ATOM 512 C CA . ASN A 1 71 ? -30.968 0.300 59.861 1.00 64.25 71 ASN A CA 1
ATOM 513 C C . ASN A 1 71 ? -29.722 -0.604 59.771 1.00 64.25 71 ASN A C 1
ATOM 515 O O . ASN A 1 71 ? -29.263 -0.900 58.661 1.00 64.25 71 ASN A O 1
ATOM 519 N N . PRO A 1 72 ? -29.141 -1.061 60.901 1.00 69.50 72 PRO A N 1
ATOM 520 C CA . PRO A 1 72 ? -27.852 -1.765 60.925 1.00 69.50 72 PRO A CA 1
ATOM 521 C C . PRO A 1 72 ? -27.876 -3.118 60.198 1.00 69.50 72 PRO A C 1
ATOM 523 O O . PRO A 1 72 ? -26.832 -3.751 60.028 1.00 69.50 72 PRO A O 1
ATOM 526 N N . PHE A 1 73 ? -29.054 -3.575 59.765 1.00 61.72 73 PHE A N 1
ATOM 527 C CA . PHE A 1 73 ? -29.238 -4.869 59.123 1.00 61.72 73 PHE A CA 1
ATOM 528 C C . PHE A 1 73 ? -29.218 -4.822 57.586 1.00 61.72 73 PHE A C 1
ATOM 530 O O . PHE A 1 73 ? -29.000 -5.854 56.952 1.00 61.72 73 PHE A O 1
ATOM 537 N N . VAL A 1 74 ? -29.372 -3.647 56.964 1.00 63.75 74 VAL A N 1
ATOM 538 C CA . VAL A 1 74 ? -29.386 -3.515 55.497 1.00 63.75 74 VAL A CA 1
ATOM 539 C C . VAL A 1 74 ? -28.142 -2.760 55.047 1.00 63.75 74 VAL A C 1
ATOM 541 O O . VAL A 1 74 ? -28.145 -1.543 54.886 1.00 63.75 74 VAL A O 1
ATOM 544 N N . LYS A 1 75 ? -27.042 -3.490 54.826 1.00 62.25 75 LYS A N 1
ATOM 545 C CA . LYS A 1 75 ? -25.876 -2.912 54.145 1.00 62.25 75 LYS A CA 1
ATOM 546 C C . LYS A 1 75 ? -26.319 -2.478 52.744 1.00 62.25 75 LYS A C 1
ATOM 548 O O . LYS A 1 75 ? -26.806 -3.330 51.996 1.00 62.25 75 LYS A O 1
ATOM 553 N N . PRO A 1 76 ? -26.159 -1.202 52.358 1.00 63.44 76 PRO A N 1
ATOM 554 C CA . PRO A 1 76 ? -26.574 -0.750 51.043 1.00 63.44 76 PRO A CA 1
ATOM 555 C C . PRO A 1 76 ? -25.815 -1.545 49.974 1.00 63.44 76 PRO A C 1
ATOM 557 O O . PRO A 1 76 ? -24.581 -1.568 49.940 1.00 63.44 76 PRO A O 1
ATOM 560 N N . LEU A 1 77 ? -26.568 -2.214 49.095 1.00 59.38 77 LEU A N 1
ATOM 561 C CA . LEU A 1 77 ? -26.039 -3.045 48.004 1.00 59.38 77 LEU A CA 1
ATOM 562 C C . LEU A 1 77 ? -25.147 -2.255 47.029 1.00 59.38 77 LEU A C 1
ATOM 564 O O . LEU A 1 77 ? -24.402 -2.852 46.253 1.00 59.38 77 LEU A O 1
ATOM 568 N N . SER A 1 78 ? -25.159 -0.921 47.104 1.00 59.81 78 SER A N 1
ATOM 569 C CA . SER A 1 78 ? -24.258 -0.039 46.359 1.00 59.81 78 SER A CA 1
ATOM 570 C C . SER A 1 78 ? -22.776 -0.263 46.678 1.00 59.81 78 SER A C 1
ATOM 572 O O . SER A 1 78 ? -21.935 0.075 45.852 1.00 59.81 78 SER A O 1
ATOM 574 N N . ASN A 1 79 ? -22.443 -0.869 47.825 1.00 55.50 79 ASN A N 1
ATOM 575 C CA . ASN A 1 79 ? -21.056 -1.135 48.220 1.00 55.50 79 ASN A CA 1
ATOM 576 C C . ASN A 1 79 ? -20.548 -2.537 47.823 1.00 55.50 79 ASN A C 1
ATOM 578 O O . ASN A 1 79 ? -19.386 -2.858 48.054 1.00 55.50 79 ASN A O 1
ATOM 582 N N . VAL A 1 80 ? -21.407 -3.392 47.251 1.00 59.16 80 VAL A N 1
ATOM 583 C CA . VAL A 1 80 ? -21.061 -4.793 46.927 1.00 59.16 80 VAL A CA 1
ATOM 584 C C . VAL A 1 80 ? -20.706 -4.972 45.449 1.00 59.16 80 VAL A C 1
ATOM 586 O O . VAL A 1 80 ? -19.903 -5.839 45.101 1.00 59.16 80 VAL A O 1
ATOM 589 N N . TYR A 1 81 ? -21.239 -4.130 44.567 1.00 60.03 81 TYR A N 1
ATOM 590 C CA . TYR A 1 81 ? -20.967 -4.224 43.137 1.00 60.03 81 TYR A CA 1
ATOM 591 C C . TYR A 1 81 ? -19.923 -3.190 42.726 1.00 60.03 81 TYR A C 1
ATOM 593 O O . TYR A 1 81 ? -20.243 -2.059 42.366 1.00 60.03 81 TYR A O 1
ATOM 601 N N . PHE A 1 82 ? -18.651 -3.592 42.756 1.00 65.06 82 PHE A N 1
ATOM 602 C CA . PHE A 1 82 ? -17.586 -2.848 42.089 1.00 65.06 82 PHE A CA 1
ATOM 603 C C . PHE A 1 82 ? -17.988 -2.626 40.628 1.00 65.06 82 PHE A C 1
ATOM 605 O O . PHE A 1 82 ? -18.311 -3.580 39.915 1.00 65.06 82 PHE A O 1
ATOM 612 N N . VAL A 1 83 ? -17.981 -1.369 40.181 1.00 71.81 83 VAL A N 1
ATOM 613 C CA . VAL A 1 83 ? -18.251 -1.027 38.783 1.00 71.81 83 VAL A CA 1
ATOM 614 C C . VAL A 1 83 ? -17.205 -1.735 37.928 1.00 71.81 83 VAL A C 1
ATOM 616 O O . VAL A 1 83 ? -16.031 -1.372 37.946 1.00 71.81 83 VAL A O 1
ATOM 619 N N . VAL A 1 84 ? -17.616 -2.780 37.206 1.00 82.62 84 VAL A N 1
ATOM 620 C CA . VAL A 1 84 ? -16.707 -3.538 36.343 1.00 82.62 84 VAL A CA 1
ATOM 621 C C . VAL A 1 84 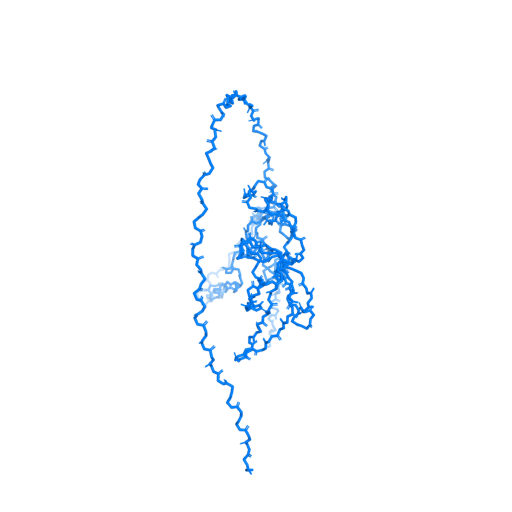? -16.246 -2.600 35.225 1.00 82.62 84 VAL A C 1
ATOM 623 O O . VAL A 1 84 ? -17.077 -2.172 34.416 1.00 82.62 84 VAL A O 1
ATOM 626 N N . PRO A 1 85 ? -14.948 -2.254 35.150 1.00 85.12 85 PRO A N 1
ATOM 627 C CA . PRO A 1 85 ? -14.469 -1.329 34.138 1.00 85.12 85 PRO A CA 1
ATOM 628 C C . PRO A 1 85 ? -14.680 -1.929 32.746 1.00 85.12 85 PRO A C 1
ATOM 630 O O . PRO A 1 85 ? -14.539 -3.135 32.524 1.00 85.12 85 PRO A O 1
ATOM 633 N N . CYS A 1 86 ? -15.024 -1.078 31.778 1.00 87.12 86 CYS A N 1
ATOM 634 C CA . CYS A 1 86 ? -15.235 -1.511 30.400 1.00 87.12 86 CYS A CA 1
ATOM 635 C C . CYS A 1 86 ? -13.984 -2.226 29.868 1.00 87.12 86 CYS A C 1
ATOM 637 O O . CYS A 1 86 ? -12.892 -1.672 29.907 1.00 87.12 86 CYS A O 1
ATOM 639 N N . ARG A 1 87 ? -14.128 -3.424 29.293 1.00 90.12 87 ARG A N 1
ATOM 640 C CA . ARG A 1 87 ? -12.977 -4.206 28.797 1.00 90.12 87 ARG A CA 1
ATOM 641 C C . ARG A 1 87 ? -12.203 -3.538 27.654 1.00 90.12 87 ARG A C 1
ATOM 643 O O . ARG A 1 87 ? -11.057 -3.899 27.419 1.00 90.12 87 ARG A O 1
ATOM 650 N N . LEU A 1 88 ? -12.822 -2.597 26.935 1.00 87.81 88 LEU A N 1
ATOM 651 C CA . LEU A 1 88 ? -12.201 -1.924 25.789 1.00 87.81 88 LEU A CA 1
ATOM 652 C C . LEU A 1 88 ? -11.400 -0.682 26.188 1.00 87.81 88 LEU A C 1
ATOM 654 O O . LEU A 1 88 ? -10.296 -0.493 25.689 1.00 87.81 88 LEU A O 1
ATOM 658 N N . CYS A 1 89 ? -11.946 0.159 27.070 1.00 91.50 89 CYS A N 1
ATOM 659 C CA . CYS A 1 89 ? -11.303 1.407 27.497 1.00 91.50 89 CYS A CA 1
ATOM 660 C C . CYS A 1 89 ? -10.776 1.368 28.940 1.00 91.50 89 CYS A C 1
ATOM 662 O O . CYS A 1 89 ? -10.202 2.341 29.407 1.00 91.50 89 CYS A O 1
ATOM 664 N N . GLN A 1 90 ? -10.992 0.270 29.669 1.00 89.88 90 GLN A N 1
ATOM 665 C CA . GLN A 1 90 ? -10.607 0.095 31.076 1.00 89.88 90 GLN A CA 1
ATOM 666 C C . GLN A 1 90 ? -11.154 1.190 32.008 1.00 89.88 90 GLN A C 1
ATOM 668 O O . GLN A 1 90 ? -10.583 1.473 33.052 1.00 89.88 90 GLN A O 1
ATOM 673 N N . GLY A 1 91 ? -12.283 1.798 31.631 1.00 86.88 91 GLY A N 1
ATOM 674 C CA . GLY A 1 91 ? -12.914 2.882 32.385 1.00 86.88 91 GLY A CA 1
ATOM 675 C C . GLY A 1 91 ? -12.511 4.295 31.955 1.00 86.88 91 GLY A C 1
ATOM 676 O O . GLY A 1 91 ? -13.109 5.240 32.449 1.00 86.88 91 GLY A O 1
ATOM 677 N N . SER A 1 92 ? -11.589 4.476 30.999 1.00 88.38 92 SER A N 1
ATOM 678 C CA . SER A 1 92 ? -11.198 5.818 30.526 1.00 88.38 92 SER A CA 1
ATOM 679 C C . SER A 1 92 ? -12.270 6.523 29.685 1.00 88.38 92 SER A C 1
ATOM 681 O O . SER A 1 92 ? -12.188 7.723 29.457 1.00 88.38 92 SER A O 1
ATOM 683 N N . GLY A 1 93 ? -13.237 5.774 29.144 1.00 90.12 93 GLY A N 1
ATOM 684 C CA . GLY A 1 93 ? -14.233 6.293 28.200 1.00 90.12 93 GLY A CA 1
ATOM 685 C C . GLY A 1 93 ? -13.689 6.593 26.795 1.00 90.12 93 GLY A C 1
ATOM 686 O O . GLY A 1 93 ? -14.480 6.791 25.873 1.00 90.12 93 GLY A O 1
ATOM 687 N N . GLU A 1 94 ? -12.374 6.524 26.580 1.00 93.31 94 GLU A N 1
ATOM 688 C CA . GLU A 1 94 ? -11.712 6.840 25.313 1.00 93.31 94 GLU A CA 1
ATOM 689 C C . GLU A 1 94 ? -10.805 5.699 24.830 1.00 93.31 94 GLU A C 1
ATOM 691 O O . GLU A 1 94 ? -10.213 4.952 25.605 1.00 93.31 94 GLU A O 1
ATOM 696 N N . MET A 1 95 ? -10.684 5.555 23.513 1.00 93.44 95 MET A N 1
ATOM 697 C CA . MET A 1 95 ? -9.834 4.562 22.855 1.00 93.44 95 MET A CA 1
ATOM 698 C C . MET A 1 95 ? -8.910 5.272 21.870 1.00 93.44 95 MET A C 1
ATOM 700 O O . MET A 1 95 ? -9.312 6.253 21.243 1.00 93.44 95 MET A O 1
ATOM 704 N N . LYS A 1 96 ? -7.689 4.768 21.664 1.00 94.38 96 LYS A N 1
ATOM 705 C CA . LYS A 1 96 ? -6.816 5.293 20.603 1.00 94.38 96 LYS A CA 1
ATOM 706 C C . LYS A 1 96 ? -7.515 5.216 19.244 1.00 94.38 96 LYS A C 1
ATOM 708 O O . LYS A 1 96 ? -8.193 4.236 18.930 1.00 94.38 96 LYS A O 1
ATOM 713 N N . CYS A 1 97 ? -7.354 6.255 18.431 1.00 91.56 97 CYS A N 1
ATOM 714 C CA . CYS A 1 97 ? -7.902 6.282 17.086 1.00 91.56 97 CYS A CA 1
ATOM 715 C C . CYS A 1 97 ? -7.267 5.160 16.266 1.00 91.56 97 CYS A C 1
ATOM 717 O O . CYS A 1 97 ? -6.073 5.172 16.005 1.00 91.56 97 CYS A O 1
ATOM 719 N N . ASP A 1 98 ? -8.086 4.232 15.798 1.00 89.88 98 ASP A N 1
ATOM 720 C CA . ASP A 1 98 ? -7.699 3.095 14.967 1.00 89.88 98 ASP A CA 1
ATOM 721 C C . ASP A 1 98 ? -7.142 3.492 13.587 1.00 89.88 98 ASP A C 1
ATOM 723 O O . ASP A 1 98 ? -6.636 2.640 12.861 1.00 89.88 98 ASP A O 1
ATOM 727 N N . VAL A 1 99 ? -7.328 4.748 13.167 1.00 86.81 99 VAL A N 1
ATOM 728 C CA . VAL A 1 99 ? -6.905 5.251 11.850 1.00 86.81 99 VAL A CA 1
ATOM 729 C C . VAL A 1 99 ? -5.518 5.887 11.890 1.00 86.81 99 VAL A C 1
ATOM 731 O O . VAL A 1 99 ? -4.790 5.790 10.917 1.00 86.81 99 VAL A O 1
ATOM 734 N N . CYS A 1 100 ? -5.150 6.556 12.977 1.00 87.69 100 CYS A N 1
ATOM 735 C CA . CYS A 1 100 ? -3.820 7.156 13.132 1.00 87.69 100 CYS A CA 1
ATOM 736 C C . CYS A 1 100 ? -3.015 6.521 14.269 1.00 87.69 100 CYS A C 1
ATOM 738 O O . CYS A 1 100 ? -2.001 7.079 14.668 1.00 87.69 100 CYS A O 1
ATOM 740 N N . ASP A 1 101 ? -3.516 5.430 14.850 1.00 86.94 101 ASP A N 1
ATOM 741 C CA . ASP A 1 101 ? -2.952 4.728 16.006 1.00 86.94 101 ASP A CA 1
ATOM 742 C C . ASP A 1 101 ? -2.573 5.641 17.185 1.00 86.94 101 ASP A C 1
ATOM 744 O O . ASP A 1 101 ? -1.660 5.355 17.952 1.00 86.94 101 ASP A O 1
ATOM 748 N N . GLY A 1 102 ? -3.306 6.746 17.360 1.00 89.19 102 GLY A N 1
ATOM 749 C CA . GLY A 1 102 ? -3.049 7.721 18.422 1.00 89.19 102 GLY A CA 1
ATOM 750 C C . GLY A 1 102 ? -2.083 8.852 18.060 1.00 89.19 102 GLY A C 1
ATOM 751 O O . GLY A 1 102 ? -1.806 9.687 18.912 1.00 89.19 102 GLY A O 1
ATOM 752 N N . GLN A 1 103 ? -1.606 8.961 16.818 1.00 87.50 103 GLN A N 1
ATOM 753 C CA . GLN A 1 103 ? -0.745 10.084 16.415 1.00 87.50 103 GLN A CA 1
ATOM 754 C C . GLN A 1 103 ? -1.529 11.385 16.180 1.00 87.50 103 GLN A C 1
ATOM 756 O O . GLN A 1 103 ? -1.035 12.487 16.420 1.00 87.50 103 GLN A O 1
ATOM 761 N N . GLY A 1 104 ? -2.794 11.277 15.758 1.00 88.38 104 GLY A N 1
ATOM 762 C CA . GLY A 1 104 ? -3.670 12.427 15.470 1.00 88.38 104 GLY A CA 1
ATOM 763 C C . GLY A 1 104 ? -3.431 13.038 14.089 1.00 88.38 104 GLY A C 1
ATOM 764 O O . GLY A 1 104 ? -4.309 13.698 13.535 1.00 88.38 104 GLY A O 1
ATOM 765 N N . THR A 1 105 ? -2.305 12.728 13.468 1.00 87.75 105 THR A N 1
ATOM 766 C CA . THR A 1 105 ? -1.980 13.065 12.088 1.00 87.75 105 THR A CA 1
ATOM 767 C C . THR A 1 105 ? -1.775 11.789 11.273 1.00 87.75 105 THR A C 1
ATOM 769 O O . THR A 1 105 ? -1.667 10.691 11.814 1.00 87.75 105 THR A O 1
ATOM 772 N N . LEU A 1 106 ? -1.833 11.915 9.953 1.00 79.81 106 LEU A N 1
ATOM 773 C CA . LEU A 1 106 ? -1.575 10.854 8.991 1.00 79.81 106 LEU A CA 1
ATOM 774 C C . LEU A 1 106 ? -0.468 11.323 8.052 1.00 79.81 106 LEU A C 1
ATOM 776 O O . LEU A 1 106 ? -0.441 12.493 7.651 1.00 79.81 106 LEU A O 1
ATOM 780 N N . ALA A 1 107 ? 0.413 10.402 7.669 1.00 73.75 107 ALA A N 1
ATOM 781 C CA . ALA A 1 107 ? 1.415 10.661 6.648 1.00 73.75 107 ALA A CA 1
ATOM 782 C C . ALA A 1 107 ? 0.758 11.131 5.336 1.00 73.75 107 ALA A C 1
ATOM 784 O O . ALA A 1 107 ? -0.359 10.730 4.976 1.00 73.75 107 ALA A O 1
ATOM 785 N N . ARG A 1 108 ? 1.462 12.012 4.621 1.00 66.31 108 ARG A N 1
ATOM 786 C CA . ARG A 1 108 ? 1.050 12.517 3.309 1.00 66.31 108 ARG A CA 1
ATOM 787 C C . ARG A 1 108 ? 0.940 11.322 2.346 1.00 66.31 108 ARG A C 1
ATOM 789 O O . ARG A 1 108 ? 1.845 10.500 2.292 1.00 66.31 108 ARG A O 1
ATOM 796 N N . GLY A 1 109 ? -0.190 11.190 1.645 1.00 62.38 109 GLY A N 1
ATOM 797 C CA . GLY A 1 109 ? -0.475 10.035 0.769 1.00 62.38 109 GLY A CA 1
ATOM 798 C C . GLY A 1 109 ? -1.645 9.148 1.207 1.00 62.38 109 GLY A C 1
ATOM 799 O O . GLY A 1 109 ? -1.994 8.201 0.507 1.00 62.38 109 GLY A O 1
ATOM 800 N N . GLY A 1 110 ? -2.308 9.479 2.320 1.00 53.06 110 GLY A N 1
ATOM 801 C CA . GLY A 1 110 ? -3.574 8.858 2.695 1.00 53.06 110 GLY A CA 1
ATOM 802 C C . GLY A 1 110 ? -3.402 7.451 3.263 1.00 53.06 110 GLY A C 1
ATOM 803 O O . GLY A 1 110 ? -2.781 6.547 2.697 1.00 53.06 110 GLY A O 1
ATOM 804 N N . PHE A 1 111 ? -3.994 7.254 4.428 1.00 46.06 111 PHE A N 1
ATOM 805 C CA . PHE A 1 111 ? -3.954 5.988 5.124 1.00 46.06 111 PHE A CA 1
ATOM 806 C C . PHE A 1 111 ? -4.997 5.033 4.537 1.00 46.06 111 PHE A C 1
ATOM 808 O O . PHE A 1 111 ? -6.185 5.094 4.849 1.00 46.06 111 PHE A O 1
ATOM 815 N N . HIS A 1 112 ? -4.537 4.134 3.669 1.00 56.25 112 HIS A N 1
ATOM 816 C CA . HIS A 1 112 ? -5.269 2.920 3.342 1.00 56.25 112 HIS A CA 1
ATOM 817 C C . HIS A 1 112 ? -4.684 1.815 4.225 1.00 56.25 112 HIS A C 1
ATOM 819 O O . HIS A 1 112 ? -3.602 1.311 3.932 1.00 56.25 112 HIS A O 1
ATOM 825 N N . LYS A 1 113 ? -5.401 1.443 5.304 1.00 56.75 113 LYS A N 1
ATOM 826 C CA . LYS A 1 113 ? -5.028 0.394 6.296 1.00 56.75 113 LYS A CA 1
ATOM 827 C C . LYS A 1 113 ? -4.543 -0.915 5.685 1.00 56.75 113 LYS A C 1
ATOM 829 O O . LYS A 1 113 ? -3.993 -1.777 6.360 1.00 56.75 113 LYS A O 1
ATOM 834 N N . ARG A 1 114 ? -4.863 -1.121 4.417 1.00 59.25 114 ARG A N 1
ATOM 835 C CA . ARG A 1 114 ? -4.468 -2.269 3.632 1.00 59.25 114 ARG A CA 1
ATOM 836 C C . ARG A 1 114 ? -4.074 -1.688 2.293 1.00 59.25 114 ARG A C 1
ATOM 838 O O . ARG A 1 114 ? -4.948 -1.184 1.592 1.00 59.25 114 ARG A O 1
ATOM 845 N N . ASN A 1 115 ? -2.787 -1.740 1.962 1.00 73.25 115 ASN A N 1
ATOM 846 C CA . ASN A 1 115 ? -2.402 -1.849 0.566 1.00 73.25 115 ASN A CA 1
ATOM 847 C C . ASN A 1 115 ? -3.060 -3.148 0.067 1.00 73.25 115 ASN A C 1
ATOM 849 O O . ASN A 1 115 ? -2.681 -4.220 0.556 1.00 73.25 115 ASN A O 1
ATOM 853 N N . PRO A 1 116 ? -4.147 -3.095 -0.726 1.00 80.38 116 PRO A N 1
ATOM 854 C CA . PRO A 1 116 ? -4.919 -4.289 -1.022 1.00 80.38 116 PRO A CA 1
ATOM 855 C C . PRO A 1 116 ? -4.131 -5.153 -2.010 1.00 80.38 116 PRO A C 1
ATOM 857 O O . PRO A 1 116 ? -4.242 -5.018 -3.223 1.00 80.38 116 PRO A O 1
ATOM 860 N N . VAL A 1 117 ? -3.322 -6.066 -1.475 1.00 89.94 117 VAL A N 1
ATOM 861 C CA . VAL A 1 117 ? -2.564 -7.044 -2.258 1.00 89.94 117 VAL A CA 1
ATOM 862 C C . VAL A 1 117 ? -3.513 -8.168 -2.688 1.00 89.94 117 VAL A C 1
ATOM 864 O O . VAL A 1 117 ? -3.651 -9.191 -2.014 1.00 89.94 117 VAL A O 1
ATOM 867 N N . ALA A 1 118 ? -4.219 -7.963 -3.800 1.00 93.06 118 ALA A N 1
ATOM 868 C CA . ALA A 1 118 ? -5.108 -8.964 -4.381 1.00 93.06 118 ALA A CA 1
ATOM 869 C C . ALA A 1 118 ? -4.308 -9.977 -5.219 1.00 93.06 118 ALA A C 1
ATOM 871 O O . ALA A 1 118 ? -4.078 -9.770 -6.408 1.00 93.06 118 ALA A O 1
ATOM 872 N N . ILE A 1 119 ? -3.922 -11.109 -4.613 1.00 94.44 119 ILE A N 1
ATOM 873 C CA . ILE A 1 119 ? -3.093 -12.163 -5.245 1.00 94.44 119 ILE A CA 1
ATOM 874 C C . ILE A 1 119 ? -3.664 -12.659 -6.587 1.00 94.44 119 ILE A C 1
ATOM 876 O O . ILE A 1 119 ? -2.916 -13.073 -7.474 1.00 94.44 119 ILE A O 1
ATOM 880 N N . ALA A 1 120 ? -4.985 -12.605 -6.780 1.00 94.88 120 ALA A N 1
ATOM 881 C CA . ALA A 1 120 ? -5.616 -12.960 -8.049 1.00 94.88 120 ALA A CA 1
ATOM 882 C C . ALA A 1 120 ? -5.144 -12.065 -9.213 1.00 94.88 120 ALA A C 1
ATOM 884 O O . ALA A 1 120 ? -4.802 -12.592 -10.267 1.00 94.88 120 ALA A O 1
ATOM 885 N N . ARG A 1 121 ? -5.041 -10.747 -8.991 1.00 94.75 121 ARG A N 1
ATOM 886 C CA . ARG A 1 121 ? -4.751 -9.715 -10.008 1.00 94.75 121 ARG A CA 1
ATOM 887 C C . ARG A 1 121 ? -3.358 -9.088 -9.858 1.00 94.75 121 ARG A C 1
ATOM 889 O O . ARG A 1 121 ? -3.130 -7.973 -10.305 1.00 94.75 121 ARG A O 1
ATOM 896 N N . ILE A 1 122 ? -2.443 -9.776 -9.174 1.00 96.44 122 ILE A N 1
ATOM 897 C CA . ILE A 1 122 ? -1.125 -9.219 -8.848 1.00 96.44 122 ILE A CA 1
ATOM 898 C C . ILE A 1 122 ? -0.125 -9.296 -10.002 1.00 96.44 122 ILE A C 1
ATOM 900 O O . ILE A 1 122 ? 0.785 -8.482 -10.066 1.00 96.44 122 ILE A O 1
ATOM 904 N N . VAL A 1 123 ? -0.280 -10.244 -10.923 1.00 97.75 123 VAL A N 1
ATOM 905 C CA . VAL A 1 123 ? 0.601 -10.350 -12.095 1.00 97.75 123 VAL A CA 1
ATOM 906 C C . VAL A 1 123 ? 0.367 -9.143 -13.005 1.00 97.75 123 VAL A C 1
ATOM 908 O O . VAL A 1 123 ? -0.778 -8.778 -13.254 1.00 97.75 123 VAL A O 1
ATOM 911 N N . GLY A 1 124 ? 1.444 -8.492 -13.443 1.00 97.19 124 GLY A N 1
ATOM 912 C CA . GLY A 1 124 ? 1.417 -7.240 -14.203 1.00 97.19 124 GLY A CA 1
ATOM 913 C C . GLY A 1 124 ? 1.213 -5.979 -13.356 1.00 97.19 124 GLY A C 1
ATOM 914 O O . GLY A 1 124 ? 1.249 -4.869 -13.887 1.00 97.19 124 GLY A O 1
ATOM 915 N N . SER A 1 125 ? 1.012 -6.109 -12.039 1.00 97.06 125 SER A N 1
ATOM 916 C CA . SER A 1 125 ? 0.917 -4.937 -11.165 1.00 97.06 125 SER A CA 1
ATOM 917 C C . SER A 1 125 ? 2.278 -4.253 -11.001 1.00 97.06 125 SER A C 1
ATOM 919 O O . SER A 1 125 ? 3.328 -4.898 -11.035 1.00 97.06 125 SER A O 1
ATOM 921 N N . LYS A 1 126 ? 2.237 -2.929 -10.846 1.00 97.25 126 LYS A N 1
ATOM 922 C CA . LYS A 1 126 ? 3.398 -2.034 -10.774 1.00 97.25 126 LYS A CA 1
ATOM 923 C C . LYS A 1 126 ? 3.688 -1.684 -9.323 1.00 97.25 126 LYS A C 1
ATOM 925 O O . LYS A 1 126 ? 2.749 -1.462 -8.559 1.00 97.25 126 LYS A O 1
ATOM 930 N N . TRP A 1 127 ? 4.961 -1.619 -8.967 1.00 96.44 127 TRP A N 1
ATOM 931 C CA . TRP A 1 127 ? 5.419 -1.432 -7.598 1.00 96.44 127 TRP A CA 1
ATOM 932 C C . TRP A 1 127 ? 6.680 -0.584 -7.557 1.00 96.44 127 TRP A C 1
ATOM 934 O O . TRP A 1 127 ? 7.597 -0.764 -8.354 1.00 96.44 127 TRP A O 1
ATOM 944 N N . THR A 1 128 ? 6.745 0.308 -6.579 1.00 96.00 128 THR A N 1
ATOM 945 C CA . THR A 1 128 ? 7.918 1.137 -6.324 1.00 96.00 128 THR A CA 1
ATOM 946 C C . THR A 1 128 ? 8.526 0.761 -4.978 1.00 96.00 128 THR A C 1
ATOM 948 O O . THR A 1 128 ? 7.847 0.803 -3.954 1.00 96.00 128 THR A O 1
ATOM 951 N N . ALA A 1 129 ? 9.802 0.386 -4.976 1.00 95.31 129 ALA A N 1
ATOM 952 C CA . ALA A 1 129 ? 10.578 0.154 -3.771 1.00 95.31 129 ALA A CA 1
ATOM 953 C C . ALA A 1 129 ? 10.986 1.498 -3.146 1.00 95.31 129 ALA A C 1
ATOM 955 O O . ALA A 1 129 ? 11.553 2.380 -3.805 1.00 95.31 129 ALA A O 1
ATOM 956 N N . MET A 1 130 ? 10.681 1.652 -1.861 1.00 91.75 130 MET A N 1
ATOM 957 C CA . MET A 1 130 ? 11.011 2.843 -1.076 1.00 91.75 130 MET A CA 1
ATOM 958 C C . MET A 1 130 ? 12.513 2.919 -0.784 1.00 91.75 130 MET A C 1
ATOM 960 O O . MET A 1 130 ? 13.093 4.007 -0.773 1.00 91.75 130 MET A O 1
ATOM 964 N N . GLU A 1 131 ? 13.160 1.764 -0.654 1.00 91.88 131 GLU A N 1
ATOM 965 C CA . GLU A 1 131 ? 14.611 1.610 -0.625 1.00 91.88 131 GLU A CA 1
ATOM 966 C C . GLU A 1 131 ? 15.104 1.034 -1.953 1.00 91.88 131 GLU A C 1
ATOM 968 O O . GLU A 1 131 ? 14.451 0.195 -2.579 1.00 91.88 131 GLU A O 1
ATOM 973 N N . THR A 1 132 ? 16.264 1.501 -2.410 1.00 94.12 132 THR A N 1
ATOM 974 C CA . THR A 1 132 ? 16.840 1.042 -3.673 1.00 94.12 132 THR A CA 1
ATOM 975 C C . THR A 1 132 ? 17.189 -0.443 -3.556 1.00 94.12 132 THR A C 1
ATOM 977 O O . THR A 1 132 ? 18.048 -0.820 -2.764 1.00 94.12 132 THR A O 1
ATOM 980 N N . THR A 1 133 ? 16.540 -1.292 -4.350 1.00 95.19 133 THR A N 1
ATOM 981 C CA . THR A 1 133 ? 16.733 -2.748 -4.321 1.00 95.19 133 THR A CA 1
ATOM 982 C C . THR A 1 133 ? 17.468 -3.153 -5.596 1.00 95.19 133 THR A C 1
ATOM 984 O O . THR A 1 133 ? 17.002 -2.853 -6.689 1.00 95.19 133 THR A O 1
ATOM 987 N N . PHE A 1 134 ? 18.647 -3.774 -5.488 1.00 95.00 134 PHE A N 1
ATOM 988 C CA . PHE A 1 134 ? 19.503 -4.092 -6.650 1.00 95.00 134 PHE A CA 1
ATOM 989 C C . PHE A 1 134 ? 19.813 -2.879 -7.554 1.00 95.00 134 PHE A C 1
ATOM 991 O O . PHE A 1 134 ? 19.925 -3.016 -8.765 1.00 95.00 134 PHE A O 1
ATOM 998 N N . GLY A 1 135 ? 19.903 -1.673 -6.984 1.00 96.25 135 GLY A N 1
ATOM 999 C CA . GLY A 1 135 ? 20.120 -0.438 -7.754 1.00 96.25 135 GLY A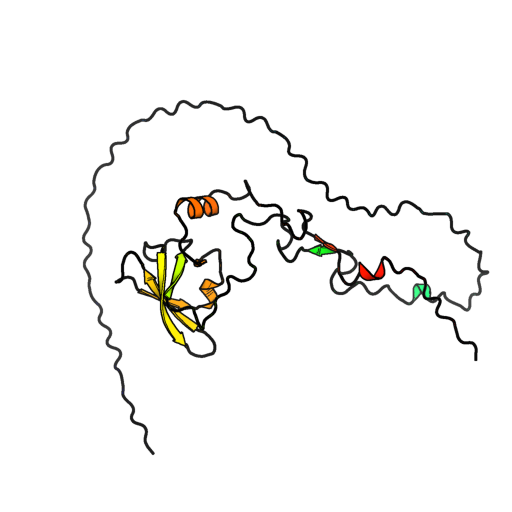 CA 1
ATOM 1000 C C . GLY A 1 135 ? 18.867 0.131 -8.434 1.00 96.25 135 GLY A C 1
ATOM 1001 O O . GLY A 1 135 ? 18.914 1.246 -8.948 1.00 96.25 135 GLY A O 1
ATOM 1002 N N . TRP A 1 136 ? 17.727 -0.560 -8.358 1.00 96.94 136 TRP A N 1
ATOM 1003 C CA . TRP A 1 136 ? 16.472 -0.147 -8.983 1.00 96.94 136 TRP A CA 1
ATOM 1004 C C . TRP A 1 136 ? 15.377 0.151 -7.956 1.00 96.94 136 TRP A C 1
ATOM 1006 O O . TRP A 1 136 ? 15.443 -0.233 -6.786 1.00 96.94 136 TRP A O 1
ATOM 1016 N N . ARG A 1 137 ? 14.347 0.875 -8.401 1.00 95.94 137 ARG A N 1
ATOM 1017 C CA . ARG A 1 137 ? 13.171 1.226 -7.584 1.00 95.94 137 ARG A CA 1
ATOM 1018 C C . ARG A 1 137 ? 11.863 0.793 -8.219 1.00 95.94 137 ARG A C 1
ATOM 1020 O O . ARG A 1 137 ? 10.912 0.521 -7.502 1.00 95.94 137 ARG A O 1
ATOM 1027 N N . HIS A 1 138 ? 11.797 0.725 -9.541 1.00 97.38 138 HIS A N 1
ATOM 1028 C CA . HIS A 1 138 ? 10.569 0.437 -10.268 1.00 97.38 138 HIS A CA 1
ATOM 1029 C C . HIS A 1 138 ? 10.542 -1.020 -10.707 1.00 97.38 138 HIS A C 1
ATOM 1031 O O . HIS A 1 138 ? 11.348 -1.437 -11.532 1.00 97.38 138 HIS A O 1
ATOM 1037 N N . PHE A 1 139 ? 9.592 -1.775 -10.166 1.00 98.25 139 PHE A N 1
ATOM 1038 C CA . PHE A 1 139 ? 9.411 -3.187 -10.456 1.00 98.25 139 PHE A CA 1
ATOM 1039 C C . PHE A 1 139 ? 7.972 -3.481 -10.863 1.00 98.25 139 PHE A C 1
ATOM 1041 O O . PHE A 1 139 ? 7.027 -2.838 -10.406 1.00 98.25 139 PHE A O 1
ATOM 1048 N N . HIS A 1 140 ? 7.786 -4.494 -11.694 1.00 98.00 140 HIS A N 1
ATOM 1049 C CA . HIS A 1 140 ? 6.478 -5.077 -11.948 1.00 98.00 140 HIS A CA 1
ATOM 1050 C C . HIS A 1 140 ? 6.507 -6.570 -11.631 1.00 98.00 140 HIS A C 1
ATOM 1052 O O . HIS A 1 140 ? 7.557 -7.213 -11.645 1.00 98.00 140 HIS A O 1
ATOM 1058 N N . VAL A 1 141 ? 5.344 -7.120 -11.303 1.00 98.31 141 VAL A N 1
ATOM 1059 C CA . VAL A 1 141 ? 5.216 -8.547 -10.996 1.00 98.31 141 VAL A CA 1
ATOM 1060 C C . VAL A 1 141 ? 5.111 -9.319 -12.307 1.00 98.31 141 VAL A C 1
ATOM 1062 O O . VAL A 1 141 ? 4.120 -9.167 -13.021 1.00 98.31 141 VAL A O 1
ATOM 1065 N N . HIS A 1 142 ? 6.090 -10.163 -12.613 1.00 98.38 142 HIS A N 1
ATOM 1066 C CA . HIS A 1 142 ? 6.097 -10.977 -13.830 1.00 98.38 142 HIS A CA 1
ATOM 1067 C C . HIS A 1 142 ? 5.343 -12.296 -13.645 1.00 98.38 142 HIS A C 1
ATOM 1069 O O . HIS A 1 142 ? 4.480 -12.648 -14.445 1.00 98.38 142 HIS A O 1
ATOM 1075 N N . SER A 1 143 ? 5.614 -13.007 -12.551 1.00 98.00 143 SER A N 1
ATOM 1076 C CA . SER A 1 143 ? 4.974 -14.285 -12.252 1.00 98.00 143 SER A CA 1
ATOM 1077 C C . SER A 1 143 ? 4.673 -14.424 -10.759 1.00 98.00 143 SER A C 1
ATOM 1079 O O . SER A 1 143 ? 5.130 -13.645 -9.919 1.00 98.00 143 SER A O 1
ATOM 1081 N N . LYS A 1 144 ? 3.839 -15.407 -10.409 1.00 97.25 144 LYS A N 1
ATOM 1082 C CA . LYS A 1 144 ? 3.548 -15.766 -9.017 1.00 97.25 144 LYS A CA 1
ATOM 1083 C C . LYS A 1 144 ? 3.648 -17.273 -8.844 1.00 97.25 144 LYS A C 1
ATOM 1085 O O . LYS A 1 144 ? 3.152 -18.031 -9.674 1.00 97.25 144 LYS A O 1
ATOM 1090 N N . ARG A 1 145 ? 4.226 -17.705 -7.729 1.00 97.19 145 ARG A N 1
ATOM 1091 C CA . ARG A 1 145 ? 4.386 -19.112 -7.361 1.00 97.19 145 ARG A CA 1
ATOM 1092 C C . ARG A 1 145 ? 3.869 -19.335 -5.950 1.00 97.19 145 ARG A C 1
ATOM 1094 O O . ARG A 1 145 ? 4.068 -18.514 -5.056 1.00 97.19 145 ARG A O 1
ATOM 1101 N N . ARG A 1 146 ? 3.216 -20.474 -5.736 1.00 96.38 146 ARG A N 1
ATOM 1102 C CA . ARG A 1 146 ? 2.833 -20.917 -4.397 1.00 96.38 146 ARG A CA 1
ATOM 1103 C C . ARG A 1 146 ? 4.009 -21.652 -3.756 1.00 96.38 146 ARG A C 1
ATOM 1105 O O . ARG A 1 146 ? 4.532 -22.594 -4.347 1.00 96.38 146 ARG A O 1
ATOM 1112 N N . GLY A 1 147 ? 4.447 -21.184 -2.590 1.00 92.81 147 GLY A N 1
ATOM 1113 C CA . GLY A 1 147 ? 5.502 -21.838 -1.819 1.00 92.81 147 GLY A CA 1
ATOM 1114 C C . GLY A 1 147 ? 4.970 -22.991 -0.961 1.00 92.81 147 GLY A C 1
ATOM 1115 O O . GLY A 1 147 ? 3.762 -23.250 -0.961 1.00 92.81 147 GLY A O 1
ATOM 1116 N N . PRO A 1 148 ? 5.844 -23.672 -0.199 1.00 90.31 148 PRO A N 1
ATOM 1117 C CA . PRO A 1 148 ? 5.397 -24.610 0.824 1.00 90.31 148 PRO A CA 1
ATOM 1118 C C . PRO A 1 148 ? 4.505 -23.874 1.843 1.00 90.31 148 PRO A C 1
ATOM 1120 O O . PRO A 1 148 ? 4.889 -22.848 2.404 1.00 90.31 148 PRO A O 1
ATOM 1123 N N . GLY A 1 149 ? 3.279 -24.369 2.043 1.00 90.31 149 GLY A N 1
ATOM 1124 C CA . GLY A 1 149 ? 2.279 -23.766 2.933 1.00 90.31 149 GLY A CA 1
ATOM 1125 C C . GLY A 1 149 ? 1.255 -22.846 2.242 1.00 90.31 149 GLY A C 1
ATOM 1126 O O . GLY A 1 149 ? 0.734 -23.137 1.160 1.00 90.31 149 GLY A O 1
ATOM 1127 N N . LYS A 1 150 ? 0.881 -21.751 2.925 1.00 90.62 150 LYS A N 1
ATOM 1128 C CA . LYS A 1 150 ? -0.115 -20.755 2.462 1.00 90.62 150 LYS A CA 1
ATOM 1129 C C . LYS A 1 150 ? 0.515 -19.460 1.926 1.00 90.62 150 LYS A C 1
ATOM 1131 O O . LYS A 1 150 ? -0.207 -18.501 1.653 1.00 90.62 150 LYS A O 1
ATOM 1136 N N . ASP A 1 151 ? 1.833 -19.440 1.755 1.00 94.75 151 ASP A N 1
ATOM 1137 C CA . ASP A 1 151 ? 2.565 -18.249 1.338 1.00 94.75 151 ASP A CA 1
ATOM 1138 C C . ASP A 1 151 ? 2.734 -18.185 -0.185 1.00 94.75 151 ASP A C 1
ATOM 1140 O O . ASP A 1 151 ? 2.919 -19.195 -0.872 1.00 94.75 151 ASP A O 1
ATOM 1144 N N . TRP A 1 152 ? 2.649 -16.964 -0.709 1.00 96.81 152 TRP A N 1
ATOM 1145 C CA . TRP A 1 152 ? 2.795 -16.662 -2.128 1.00 96.81 152 TRP A CA 1
ATOM 1146 C C . TRP A 1 152 ? 4.103 -15.922 -2.358 1.00 96.81 152 TRP A C 1
ATOM 1148 O O . TRP A 1 152 ? 4.390 -14.941 -1.672 1.00 96.81 152 TRP A O 1
ATOM 1158 N N . PHE A 1 153 ? 4.860 -16.377 -3.346 1.00 97.81 153 PHE A N 1
ATOM 1159 C CA . PHE A 1 153 ? 6.062 -15.720 -3.828 1.00 97.81 153 PHE A CA 1
ATOM 1160 C C . PHE A 1 153 ? 5.771 -15.070 -5.175 1.00 97.81 153 PHE A C 1
ATOM 1162 O O . PHE A 1 153 ? 5.041 -15.619 -6.002 1.00 97.81 153 PHE A O 1
ATOM 1169 N N . LEU A 1 154 ? 6.317 -13.882 -5.368 1.00 98.12 154 LEU A N 1
ATOM 1170 C CA . LEU A 1 154 ? 6.127 -13.047 -6.541 1.00 98.12 154 LEU A CA 1
ATOM 1171 C C . LEU A 1 154 ? 7.487 -12.836 -7.182 1.00 98.12 154 LEU A C 1
ATOM 1173 O O . LEU A 1 154 ? 8.435 -12.466 -6.492 1.00 98.12 154 LEU A O 1
ATOM 1177 N N . GLU A 1 155 ? 7.575 -13.085 -8.478 1.00 98.31 155 GLU A N 1
ATOM 1178 C CA . GLU A 1 155 ? 8.746 -12.737 -9.266 1.00 98.31 155 GLU A CA 1
ATOM 1179 C C . GLU A 1 155 ? 8.627 -11.272 -9.677 1.00 98.31 155 GLU A C 1
ATOM 1181 O O . GLU A 1 155 ? 7.709 -10.888 -10.408 1.00 98.31 155 GLU A O 1
ATOM 1186 N N . MET A 1 156 ? 9.538 -10.456 -9.168 1.00 98.38 156 MET A N 1
ATOM 1187 C CA . MET A 1 156 ? 9.640 -9.034 -9.456 1.00 98.38 156 MET A CA 1
ATOM 1188 C C . MET A 1 156 ? 10.700 -8.834 -10.534 1.00 98.38 156 MET A C 1
ATOM 1190 O O . MET A 1 156 ? 11.804 -9.369 -10.422 1.00 98.38 156 MET A O 1
ATOM 1194 N N . VAL A 1 157 ? 10.373 -8.044 -11.552 1.00 98.50 157 VAL A N 1
ATOM 1195 C CA . VAL A 1 157 ? 11.284 -7.678 -12.642 1.00 98.50 157 VAL A CA 1
ATOM 1196 C C . VAL A 1 157 ? 11.395 -6.162 -12.685 1.00 98.50 157 VAL A C 1
ATOM 1198 O O . VAL A 1 157 ? 10.382 -5.463 -12.578 1.00 98.50 157 VAL A O 1
ATOM 1201 N N . SER A 1 158 ? 12.621 -5.648 -12.779 1.00 98.06 158 SER A N 1
ATOM 1202 C CA . SER A 1 158 ? 12.847 -4.205 -12.889 1.00 98.06 158 SER A CA 1
ATOM 1203 C C . SER A 1 158 ? 12.330 -3.697 -14.233 1.00 98.06 158 SER A C 1
ATOM 1205 O O . SER A 1 158 ? 12.531 -4.329 -15.265 1.00 98.06 158 SER A O 1
ATOM 1207 N N . THR A 1 159 ? 11.663 -2.544 -14.237 1.00 97.00 159 THR A N 1
ATOM 1208 C CA . THR A 1 159 ? 11.183 -1.920 -15.484 1.00 97.00 159 THR A CA 1
ATOM 1209 C C . THR A 1 159 ? 12.329 -1.344 -16.312 1.00 97.00 159 THR A C 1
ATOM 1211 O O . THR A 1 159 ? 12.215 -1.245 -17.527 1.00 97.00 159 THR A O 1
ATOM 1214 N N . CYS A 1 160 ? 13.427 -0.953 -15.661 1.00 95.12 160 CYS A N 1
ATOM 1215 C CA . CYS A 1 160 ? 14.593 -0.384 -16.336 1.00 95.12 160 CYS A CA 1
ATOM 1216 C C . CYS A 1 160 ? 15.569 -1.452 -16.847 1.00 95.12 160 CYS A C 1
ATOM 1218 O O . CYS A 1 160 ? 16.377 -1.158 -17.722 1.00 95.12 160 CYS A O 1
ATOM 1220 N N . ASP A 1 161 ? 15.524 -2.659 -16.278 1.00 97.12 161 ASP A N 1
ATOM 1221 C CA . ASP A 1 161 ? 16.440 -3.749 -16.601 1.00 97.12 161 ASP A CA 1
ATOM 1222 C C . ASP A 1 161 ? 15.771 -5.115 -16.388 1.00 97.12 161 ASP A C 1
ATOM 1224 O O . ASP A 1 161 ? 15.609 -5.594 -15.264 1.00 97.12 161 ASP A O 1
ATOM 1228 N N . GLU A 1 162 ? 15.418 -5.778 -17.485 1.00 96.31 162 GLU A N 1
ATOM 1229 C CA . GLU A 1 162 ? 14.746 -7.080 -17.455 1.00 96.31 162 GLU A CA 1
ATOM 1230 C C . GLU A 1 162 ? 15.640 -8.227 -16.962 1.00 96.31 162 GLU A C 1
ATOM 1232 O O . GLU A 1 162 ? 15.131 -9.316 -16.664 1.00 96.31 162 GLU A O 1
ATOM 1237 N N . THR A 1 163 ? 16.960 -8.016 -16.883 1.00 97.62 163 THR A N 1
ATOM 1238 C CA . THR A 1 163 ? 17.900 -9.017 -16.361 1.00 97.62 163 THR A CA 1
ATOM 1239 C C . THR A 1 163 ? 17.844 -9.099 -14.838 1.00 97.62 163 THR A C 1
ATOM 1241 O O . THR A 1 163 ? 18.041 -10.174 -14.266 1.00 97.62 163 THR A O 1
ATOM 1244 N N . THR A 1 164 ? 17.480 -8.000 -14.171 1.00 97.62 164 THR A N 1
ATOM 1245 C CA . THR A 1 164 ? 17.309 -7.972 -12.722 1.00 97.62 164 THR A CA 1
ATOM 1246 C C . THR A 1 164 ? 15.949 -8.554 -12.336 1.00 97.62 164 THR A C 1
ATOM 1248 O O . THR A 1 164 ? 14.911 -7.888 -12.412 1.00 97.62 164 THR A O 1
ATOM 1251 N N . ARG A 1 165 ? 15.966 -9.811 -11.877 1.00 98.19 165 ARG A N 1
ATOM 1252 C CA . ARG A 1 165 ? 14.782 -10.550 -11.418 1.00 98.19 165 ARG A CA 1
ATOM 1253 C C . ARG A 1 165 ? 15.014 -11.146 -10.041 1.00 98.19 165 ARG A C 1
ATOM 1255 O O . ARG A 1 165 ? 16.087 -11.679 -9.766 1.00 98.19 165 ARG A O 1
ATOM 1262 N N . PHE A 1 166 ? 14.005 -11.101 -9.180 1.00 98.00 166 PHE A N 1
ATOM 1263 C CA . PHE A 1 166 ? 14.081 -11.747 -7.872 1.00 98.00 166 PHE A CA 1
ATOM 1264 C C . PHE A 1 166 ? 12.710 -12.177 -7.362 1.00 98.00 166 PHE A C 1
ATOM 1266 O O . PHE A 1 166 ? 11.674 -11.648 -7.760 1.00 98.00 166 PHE A O 1
ATOM 1273 N N . TRP A 1 167 ? 12.713 -13.139 -6.443 1.00 97.50 167 TRP A N 1
ATOM 1274 C CA . TRP A 1 167 ? 11.504 -13.620 -5.786 1.00 97.50 167 TRP A CA 1
ATOM 1275 C C . TRP A 1 167 ? 11.300 -12.927 -4.440 1.00 97.50 167 TRP A C 1
ATOM 1277 O O . TRP A 1 167 ? 12.222 -12.831 -3.632 1.00 97.50 167 TRP A O 1
ATOM 1287 N N . LEU A 1 168 ? 10.072 -12.487 -4.173 1.00 96.81 168 LEU A N 1
ATOM 1288 C CA . LEU A 1 168 ? 9.679 -11.799 -2.946 1.00 96.81 168 LEU A CA 1
ATOM 1289 C C . LEU A 1 168 ? 8.393 -12.402 -2.368 1.00 96.81 168 LEU A C 1
ATOM 1291 O O . LEU A 1 168 ? 7.465 -12.741 -3.099 1.00 96.81 168 LEU A O 1
ATOM 1295 N N . ASN A 1 169 ? 8.307 -12.533 -1.041 1.00 96.31 169 ASN A N 1
ATOM 1296 C CA . ASN A 1 169 ? 7.074 -12.973 -0.383 1.00 96.31 169 ASN A CA 1
ATOM 1297 C C . ASN A 1 169 ? 6.000 -11.877 -0.486 1.00 96.31 169 ASN A C 1
ATOM 1299 O O . ASN A 1 169 ? 6.226 -10.740 -0.076 1.00 96.31 169 ASN A O 1
ATOM 1303 N N . ALA A 1 170 ? 4.801 -12.225 -0.954 1.00 95.56 170 ALA A N 1
ATOM 1304 C CA . ALA A 1 170 ? 3.683 -11.298 -1.130 1.00 95.56 170 ALA A CA 1
ATOM 1305 C C . ALA A 1 170 ? 3.267 -10.565 0.161 1.00 95.56 170 ALA A C 1
ATOM 1307 O O . ALA A 1 170 ? 2.654 -9.500 0.096 1.00 95.56 170 ALA A O 1
ATOM 1308 N N . LYS A 1 171 ? 3.593 -11.109 1.344 1.00 93.12 171 LYS A N 1
ATOM 1309 C CA . LYS A 1 171 ? 3.391 -10.428 2.633 1.00 93.12 171 LYS A CA 1
ATOM 1310 C C . LYS A 1 171 ? 4.214 -9.142 2.743 1.00 93.12 171 LYS A C 1
ATOM 1312 O O . LYS A 1 171 ? 3.727 -8.195 3.346 1.00 93.12 171 LYS A O 1
ATOM 1317 N N . ILE A 1 172 ? 5.400 -9.091 2.133 1.00 93.75 172 ILE A N 1
ATOM 1318 C CA . ILE A 1 172 ? 6.300 -7.929 2.177 1.00 93.75 172 ILE A CA 1
ATOM 1319 C C . ILE A 1 172 ? 5.706 -6.747 1.400 1.00 93.75 172 ILE A C 1
ATOM 1321 O O . ILE A 1 172 ? 5.852 -5.613 1.829 1.00 93.75 172 ILE A O 1
ATOM 1325 N N . LEU A 1 173 ? 4.935 -6.985 0.330 1.00 93.25 173 LEU A N 1
ATOM 1326 C CA . LEU A 1 173 ? 4.249 -5.908 -0.408 1.00 93.25 173 LEU A CA 1
ATOM 1327 C C . LEU A 1 173 ? 3.147 -5.202 0.401 1.00 93.25 173 LEU A C 1
ATOM 1329 O O . LEU A 1 173 ? 2.642 -4.154 -0.009 1.00 93.25 173 LEU A O 1
ATOM 1333 N N . LYS A 1 174 ? 2.731 -5.776 1.537 1.00 90.06 174 LYS A N 1
ATOM 1334 C CA . LYS A 1 174 ? 1.800 -5.108 2.455 1.00 90.06 174 LYS A CA 1
ATOM 1335 C C . LYS A 1 174 ? 2.486 -4.015 3.271 1.00 90.06 174 LYS A C 1
ATOM 1337 O O . LYS A 1 174 ? 1.785 -3.132 3.759 1.00 90.06 174 LYS A O 1
ATOM 1342 N N . ASP A 1 175 ? 3.807 -4.086 3.412 1.00 87.94 175 ASP A N 1
ATOM 1343 C CA . ASP A 1 175 ? 4.606 -3.097 4.119 1.00 87.94 175 ASP A CA 1
ATOM 1344 C C . ASP A 1 175 ? 4.835 -1.866 3.228 1.00 87.94 175 ASP A C 1
ATOM 1346 O O . ASP A 1 175 ? 5.550 -1.926 2.224 1.00 87.94 175 ASP A O 1
ATOM 1350 N N . ARG A 1 176 ? 4.197 -0.749 3.597 1.00 84.00 176 ARG A N 1
ATOM 1351 C CA . ARG A 1 176 ? 4.281 0.524 2.867 1.00 84.00 176 ARG A CA 1
ATOM 1352 C C . ARG A 1 176 ? 5.608 1.244 3.058 1.00 84.00 176 ARG A C 1
ATOM 1354 O O . ARG A 1 176 ? 5.940 2.081 2.225 1.00 84.00 176 ARG A O 1
ATOM 1361 N N . GLU A 1 177 ? 6.344 0.940 4.124 1.00 84.06 177 GLU A N 1
ATOM 1362 C CA . GLU A 1 177 ? 7.658 1.544 4.359 1.00 84.06 177 GLU A CA 1
ATOM 1363 C C . GLU A 1 177 ? 8.681 1.018 3.358 1.00 84.06 177 GLU A C 1
ATOM 1365 O O . GLU A 1 177 ? 9.612 1.727 2.998 1.00 84.06 177 GLU A O 1
ATOM 1370 N N . ARG A 1 178 ? 8.465 -0.203 2.853 1.00 90.19 178 ARG A N 1
ATOM 1371 C CA . ARG A 1 178 ? 9.333 -0.849 1.864 1.00 90.19 178 ARG A CA 1
ATOM 1372 C C . ARG A 1 178 ? 8.788 -0.759 0.444 1.00 90.19 178 ARG A C 1
ATOM 1374 O O . ARG A 1 178 ? 9.574 -0.600 -0.489 1.00 90.19 178 ARG A O 1
ATOM 1381 N N . TRP A 1 179 ? 7.467 -0.855 0.267 1.00 93.12 179 TRP A N 1
ATOM 1382 C CA . TRP A 1 179 ? 6.834 -0.969 -1.048 1.00 93.12 179 TRP A CA 1
ATOM 1383 C C . TRP A 1 179 ? 5.591 -0.091 -1.200 1.00 93.12 179 TRP A C 1
ATOM 1385 O O . TRP A 1 179 ? 4.607 -0.221 -0.472 1.00 93.12 179 TRP A O 1
ATOM 1395 N N . ALA A 1 180 ? 5.586 0.731 -2.244 1.00 91.56 180 ALA A N 1
ATOM 1396 C CA . ALA A 1 180 ? 4.419 1.464 -2.709 1.00 91.56 180 ALA A CA 1
ATOM 1397 C C . ALA A 1 180 ? 3.818 0.780 -3.948 1.00 91.56 180 ALA A C 1
ATOM 1399 O O . ALA A 1 180 ? 4.539 0.318 -4.832 1.00 91.56 180 ALA A O 1
ATOM 1400 N N . ALA A 1 181 ? 2.489 0.713 -4.024 1.00 92.62 181 ALA A N 1
ATOM 1401 C CA . ALA A 1 181 ? 1.801 0.250 -5.226 1.00 92.62 181 ALA A CA 1
ATOM 1402 C C . ALA A 1 181 ? 1.775 1.366 -6.284 1.00 92.62 181 ALA A C 1
ATOM 1404 O O . ALA A 1 181 ? 1.535 2.526 -5.957 1.00 92.62 181 ALA A O 1
ATOM 1405 N N . GLY A 1 182 ? 1.960 1.003 -7.551 1.00 93.06 182 GLY A N 1
ATOM 1406 C CA . GLY A 1 182 ? 2.043 1.938 -8.671 1.00 93.06 182 GLY A CA 1
ATOM 1407 C C . GLY A 1 182 ? 3.449 2.497 -8.903 1.00 93.06 182 GLY A C 1
ATOM 1408 O O . GLY A 1 182 ? 4.429 2.062 -8.293 1.00 93.06 182 GLY A O 1
ATOM 1409 N N . TRP A 1 183 ? 3.533 3.455 -9.828 1.00 93.19 183 TRP A N 1
ATOM 1410 C CA . TRP A 1 183 ? 4.748 4.225 -10.082 1.00 93.19 183 TRP A CA 1
ATOM 1411 C C . TRP A 1 183 ? 4.751 5.476 -9.224 1.00 93.19 183 TRP A C 1
ATOM 1413 O O . TRP A 1 183 ? 3.872 6.317 -9.382 1.00 93.19 183 TRP A O 1
ATOM 1423 N N . LEU A 1 184 ? 5.744 5.578 -8.346 1.00 90.75 184 LEU A N 1
ATOM 1424 C CA . LEU A 1 184 ? 5.997 6.786 -7.577 1.00 90.75 184 LEU A CA 1
ATOM 1425 C C . LEU A 1 184 ? 7.091 7.607 -8.260 1.00 90.75 184 LEU A C 1
ATOM 1427 O O . LEU A 1 184 ? 8.107 7.051 -8.706 1.00 90.75 184 LEU A O 1
ATOM 1431 N N . GLN A 1 185 ? 6.875 8.918 -8.348 1.00 89.44 185 GLN A N 1
ATOM 1432 C CA . GLN A 1 185 ? 7.865 9.847 -8.890 1.00 89.44 185 GLN A CA 1
ATOM 1433 C C . GLN A 1 185 ? 8.979 10.120 -7.870 1.00 89.44 185 GLN A C 1
ATOM 1435 O O . GLN A 1 185 ? 8.842 9.866 -6.670 1.00 89.44 185 GLN A O 1
ATOM 1440 N N . LYS A 1 186 ? 10.119 10.636 -8.340 1.00 86.56 186 LYS A N 1
ATOM 1441 C CA . LYS A 1 186 ? 11.276 10.913 -7.476 1.00 86.56 186 LYS A CA 1
ATOM 1442 C C . LYS A 1 186 ? 10.944 11.980 -6.430 1.00 86.56 186 LYS A C 1
ATOM 1444 O O . LYS A 1 186 ? 11.354 11.863 -5.280 1.00 86.56 186 LYS A O 1
ATOM 1449 N N . GLU A 1 187 ? 10.176 12.988 -6.818 1.00 85.06 187 GLU A N 1
ATOM 1450 C CA . GLU A 1 187 ? 9.736 14.099 -5.976 1.00 85.06 187 GLU A CA 1
ATOM 1451 C C . GLU A 1 187 ? 8.830 13.604 -4.841 1.00 85.06 187 GLU A C 1
ATOM 1453 O O . GLU A 1 187 ? 8.965 14.036 -3.697 1.00 85.06 187 GLU A O 1
ATOM 1458 N N . GLU A 1 188 ? 7.951 12.645 -5.136 1.00 83.12 188 GLU A N 1
ATOM 1459 C CA . GLU A 1 188 ? 7.072 12.008 -4.153 1.00 83.12 188 GLU A CA 1
ATOM 1460 C C . GLU A 1 188 ? 7.866 11.145 -3.161 1.00 83.12 188 GLU A C 1
ATOM 1462 O O . GLU A 1 188 ? 7.639 11.239 -1.955 1.00 83.12 188 GLU A O 1
ATOM 1467 N N . LEU A 1 189 ? 8.848 10.369 -3.644 1.00 83.31 189 LEU A N 1
ATOM 1468 C CA . LEU A 1 189 ? 9.759 9.594 -2.790 1.00 83.31 189 LEU A CA 1
ATOM 1469 C C . LEU A 1 189 ? 10.546 10.501 -1.831 1.00 83.31 189 LEU A C 1
ATOM 1471 O O . LEU A 1 189 ? 10.618 10.221 -0.634 1.00 83.31 189 LEU A O 1
ATOM 1475 N N . LEU A 1 190 ? 11.099 11.606 -2.340 1.00 82.25 190 LEU A N 1
ATOM 1476 C CA . LEU A 1 190 ? 11.821 12.593 -1.532 1.00 82.25 190 LEU A CA 1
ATOM 1477 C C . LEU A 1 190 ? 10.897 13.278 -0.522 1.00 82.25 190 LEU A C 1
ATOM 1479 O O . LEU A 1 190 ? 11.279 13.474 0.630 1.00 82.25 190 LEU A O 1
ATOM 1483 N N . GLY A 1 191 ? 9.663 13.587 -0.924 1.00 73.75 191 GLY A N 1
ATOM 1484 C CA . GLY A 1 191 ? 8.642 14.136 -0.037 1.00 73.75 191 GLY A CA 1
ATOM 1485 C C . GLY A 1 191 ? 8.269 13.192 1.108 1.00 73.75 191 GLY A C 1
ATOM 1486 O O . GLY A 1 191 ? 7.926 13.664 2.188 1.00 73.75 191 GLY A O 1
ATOM 1487 N N . MET A 1 192 ? 8.367 11.877 0.906 1.00 72.19 192 MET A N 1
ATOM 1488 C CA . MET A 1 192 ? 8.142 10.883 1.959 1.00 72.19 192 MET A CA 1
ATOM 1489 C C . MET A 1 192 ? 9.363 10.675 2.865 1.00 72.19 192 MET A C 1
ATOM 1491 O O . MET A 1 192 ? 9.185 10.435 4.054 1.00 72.19 192 MET A O 1
ATOM 1495 N N . GLN A 1 193 ? 10.584 10.771 2.329 1.00 71.19 193 GLN A N 1
ATOM 1496 C CA . GLN A 1 193 ? 11.827 10.538 3.083 1.00 71.19 193 GLN A CA 1
ATOM 1497 C C . GLN A 1 193 ? 12.325 11.773 3.850 1.00 71.19 193 GLN A C 1
ATOM 1499 O O . GLN A 1 193 ? 12.943 11.630 4.900 1.00 71.19 193 GLN A O 1
ATOM 1504 N N . GLY A 1 194 ? 12.073 12.983 3.340 1.00 55.69 194 GLY A N 1
ATOM 1505 C CA . GLY A 1 194 ? 12.606 14.234 3.895 1.00 55.69 194 GLY A CA 1
ATOM 1506 C C . GLY A 1 194 ? 11.625 15.057 4.732 1.00 55.69 194 GLY A C 1
ATOM 1507 O O . GLY A 1 194 ? 12.046 15.995 5.400 1.00 55.69 194 GLY A O 1
ATOM 1508 N N . ALA A 1 195 ? 10.327 14.736 4.715 1.00 53.94 195 ALA A N 1
ATOM 1509 C CA . ALA A 1 195 ? 9.298 15.484 5.444 1.00 53.94 195 ALA A CA 1
ATOM 1510 C C . ALA A 1 195 ? 8.777 14.714 6.663 1.00 53.94 195 ALA A C 1
ATOM 1512 O O . ALA A 1 195 ? 7.564 14.642 6.883 1.00 53.94 195 ALA A O 1
ATOM 1513 N N . GLY A 1 196 ? 9.694 14.151 7.455 1.00 53.12 196 GLY A N 1
ATOM 1514 C CA . GLY A 1 196 ? 9.387 13.776 8.831 1.00 53.12 196 GLY A CA 1
ATOM 1515 C C . GLY A 1 196 ? 8.776 14.992 9.530 1.00 53.12 196 GLY A C 1
ATOM 1516 O O . GLY A 1 196 ? 9.408 16.035 9.652 1.00 53.12 196 GLY A O 1
ATOM 1517 N N . ASP A 1 197 ? 7.501 14.887 9.885 1.00 55.56 197 ASP A N 1
ATOM 1518 C CA . ASP A 1 197 ? 6.747 15.791 10.761 1.00 55.56 197 ASP A CA 1
ATOM 1519 C C . ASP A 1 197 ? 6.247 17.141 10.209 1.00 55.56 197 ASP A C 1
ATOM 1521 O O . ASP A 1 197 ? 5.239 17.647 10.705 1.00 55.56 197 ASP A O 1
ATOM 1525 N N . ALA A 1 198 ? 6.832 17.720 9.154 1.00 59.50 198 ALA A N 1
ATOM 1526 C CA . ALA A 1 198 ? 6.505 19.109 8.779 1.00 59.50 198 ALA A CA 1
ATOM 1527 C C . ALA A 1 198 ? 5.147 19.322 8.060 1.00 59.50 198 ALA A C 1
ATOM 1529 O O . ALA A 1 198 ? 4.630 20.440 8.042 1.00 59.50 198 ALA A O 1
ATOM 1530 N N . MET A 1 199 ? 4.535 18.285 7.470 1.00 66.50 199 MET A N 1
ATOM 1531 C CA . MET A 1 199 ? 3.233 18.395 6.775 1.00 66.50 199 MET A CA 1
ATOM 1532 C C . MET A 1 199 ? 2.353 17.147 6.930 1.00 66.50 199 MET A C 1
ATOM 1534 O O . MET A 1 199 ? 1.752 16.645 5.974 1.00 66.50 199 MET A O 1
ATOM 1538 N N . ALA A 1 200 ? 2.260 16.622 8.148 1.00 73.50 200 ALA A N 1
ATOM 1539 C CA . ALA A 1 200 ? 1.323 15.545 8.429 1.00 73.50 200 ALA A CA 1
ATOM 1540 C C . ALA A 1 200 ? -0.127 16.058 8.280 1.00 73.50 200 ALA A C 1
ATOM 1542 O O . ALA A 1 200 ? -0.502 17.105 8.810 1.00 73.50 200 ALA A O 1
ATOM 1543 N N . THR A 1 201 ? -0.961 15.340 7.524 1.00 84.25 201 THR A N 1
ATOM 1544 C CA . THR A 1 201 ? -2.369 15.722 7.342 1.00 84.25 201 THR A CA 1
ATOM 1545 C C . THR A 1 201 ? -3.135 15.372 8.610 1.00 84.25 201 THR A C 1
ATOM 1547 O O . THR A 1 201 ? -2.989 14.270 9.130 1.00 84.25 201 THR A O 1
ATOM 1550 N N . ILE A 1 202 ? -3.974 16.275 9.118 1.00 88.19 202 ILE A N 1
ATOM 1551 C CA . ILE A 1 202 ? -4.795 15.995 10.304 1.00 88.19 202 ILE A CA 1
ATOM 1552 C C . ILE A 1 202 ? -5.650 14.749 10.038 1.00 88.19 202 ILE A C 1
ATOM 1554 O O . ILE A 1 202 ? -6.308 14.637 8.998 1.00 88.19 202 ILE A O 1
ATOM 1558 N N . CYS A 1 203 ? -5.637 13.790 10.969 1.00 87.69 203 CYS A N 1
ATOM 1559 C CA . CYS A 1 203 ? -6.424 12.573 10.832 1.00 87.69 203 CYS A CA 1
ATOM 1560 C C . CYS A 1 203 ? -7.907 12.943 10.780 1.00 87.69 203 CYS A C 1
ATOM 1562 O O . CYS A 1 203 ? -8.480 13.360 11.783 1.00 87.69 203 CYS A O 1
ATOM 1564 N N . LYS A 1 204 ? -8.551 12.751 9.624 1.00 89.19 204 LYS A N 1
ATOM 1565 C CA . LYS A 1 204 ? -9.974 13.081 9.436 1.00 89.19 204 LYS A CA 1
ATOM 1566 C C . LYS A 1 204 ? -10.892 12.319 10.398 1.00 89.19 204 LYS A C 1
ATOM 1568 O O . LYS A 1 204 ? -11.933 12.836 10.781 1.00 89.19 204 LYS A O 1
ATOM 1573 N N . ALA A 1 205 ? -10.496 11.113 10.811 1.00 88.94 205 ALA A N 1
ATOM 1574 C CA . ALA A 1 205 ? -11.322 10.240 11.639 1.00 88.94 205 ALA A CA 1
ATOM 1575 C C . ALA A 1 205 ? -11.391 10.661 13.114 1.00 88.94 205 ALA A C 1
ATOM 1577 O O . ALA A 1 205 ? -12.426 10.471 13.740 1.00 88.94 205 ALA A O 1
ATOM 1578 N N . CYS A 1 206 ? -10.306 11.204 13.675 1.00 91.31 206 CYS A N 1
ATOM 1579 C CA . CYS A 1 206 ? -10.296 11.749 15.039 1.00 91.31 206 CYS A CA 1
ATOM 1580 C C . CYS A 1 206 ? -10.167 13.275 15.062 1.00 91.31 206 CYS A C 1
ATOM 1582 O O . CYS A 1 206 ? -9.991 13.844 16.126 1.00 91.31 206 CYS A O 1
ATOM 1584 N N . LYS A 1 207 ? -10.166 13.936 13.898 1.00 91.81 207 LYS A N 1
ATOM 1585 C CA . LYS A 1 207 ? -9.945 15.383 13.734 1.00 91.81 207 LYS A CA 1
ATOM 1586 C C . LYS A 1 207 ? -8.700 15.918 14.465 1.00 91.81 207 LYS A C 1
ATOM 1588 O O . LYS A 1 207 ? -8.686 17.059 14.904 1.00 91.81 207 LYS A O 1
ATOM 1593 N N . GLY A 1 208 ? -7.654 15.102 14.606 1.00 91.19 208 GLY A N 1
ATOM 1594 C CA . GLY A 1 208 ? -6.451 15.476 15.365 1.00 91.19 208 GLY A CA 1
ATOM 1595 C C . GLY A 1 208 ? -6.433 15.057 16.836 1.00 91.19 208 GLY A C 1
ATOM 1596 O O . GLY A 1 208 ? -5.360 15.046 17.425 1.00 91.19 208 GLY A O 1
ATOM 1597 N N . CYS A 1 209 ? -7.557 14.614 17.410 1.00 89.94 209 CYS A N 1
ATOM 1598 C CA . CYS A 1 209 ? -7.676 14.371 18.853 1.00 89.94 209 CYS A CA 1
ATOM 1599 C C . CYS A 1 209 ? -6.954 13.119 19.370 1.00 89.94 209 CYS A C 1
ATOM 1601 O O . CYS A 1 209 ? -6.917 12.911 20.573 1.00 89.94 209 CYS A O 1
ATOM 1603 N N . ARG A 1 210 ? -6.371 12.283 18.493 1.00 93.50 210 ARG A N 1
ATOM 1604 C CA . ARG A 1 210 ? -5.659 11.023 18.817 1.00 93.50 210 ARG A CA 1
ATOM 1605 C C . ARG A 1 210 ? -6.530 9.915 19.416 1.00 93.50 210 ARG A C 1
ATOM 1607 O O . ARG A 1 210 ? -6.248 8.744 19.172 1.00 93.50 210 ARG A O 1
ATOM 1614 N N . THR A 1 211 ? -7.608 10.253 20.104 1.00 94.44 211 THR A N 1
ATOM 1615 C CA . THR A 1 211 ? -8.568 9.323 20.691 1.00 94.44 211 THR A CA 1
ATOM 1616 C C . THR A 1 211 ? -9.929 9.404 19.998 1.00 94.44 211 THR A C 1
ATOM 1618 O O . THR A 1 211 ? -10.211 10.293 19.188 1.00 94.44 211 THR A O 1
ATOM 1621 N N . LYS A 1 212 ? -10.752 8.388 20.246 1.00 92.19 212 LYS A N 1
ATOM 1622 C CA . LYS A 1 212 ? -12.163 8.288 19.878 1.00 92.19 212 LYS A CA 1
ATOM 1623 C C . LYS A 1 212 ? -12.938 7.814 21.108 1.00 92.19 212 LYS A C 1
ATOM 1625 O O . LYS A 1 212 ? -12.391 7.022 21.876 1.00 92.19 212 LYS A O 1
ATOM 1630 N N . PRO A 1 213 ? -14.201 8.224 21.284 1.00 92.50 213 PRO A N 1
ATOM 1631 C CA . PRO A 1 213 ? -15.010 7.733 22.390 1.00 92.50 213 PRO A CA 1
ATOM 1632 C C . PRO A 1 213 ? -15.188 6.214 22.290 1.00 92.50 213 PRO A C 1
ATOM 1634 O O . PRO A 1 213 ? -15.340 5.648 21.202 1.00 92.50 213 PRO A O 1
ATOM 1637 N N . CYS A 1 214 ? -15.161 5.542 23.436 1.00 91.50 214 CYS A N 1
ATOM 1638 C CA . CYS A 1 214 ? -15.429 4.116 23.522 1.00 91.50 214 CYS A CA 1
ATOM 1639 C C . CYS A 1 214 ? -16.884 3.847 23.140 1.00 91.50 214 CYS A C 1
ATOM 1641 O O . CYS A 1 214 ? -17.794 4.250 23.857 1.00 91.50 214 CYS A O 1
ATOM 1643 N N . LEU A 1 215 ? -17.100 3.102 22.053 1.00 88.94 215 LEU A N 1
ATOM 1644 C CA . LEU A 1 215 ? -18.436 2.783 21.528 1.00 88.94 215 LEU A CA 1
ATOM 1645 C C . LEU A 1 215 ? -19.335 2.037 22.527 1.00 88.94 215 LEU A C 1
ATOM 1647 O O . LEU A 1 215 ? -20.553 2.029 22.360 1.00 88.94 215 LEU A O 1
ATOM 1651 N N . MET A 1 216 ? -18.740 1.387 23.532 1.00 85.94 216 MET A N 1
ATOM 1652 C CA . MET A 1 216 ? -19.469 0.688 24.593 1.00 85.94 216 MET A CA 1
ATOM 1653 C C . MET A 1 216 ? -19.847 1.612 25.753 1.00 85.94 216 MET A C 1
ATOM 1655 O O . MET A 1 216 ? -20.846 1.358 26.410 1.00 85.94 216 MET A O 1
ATOM 1659 N N . CYS A 1 217 ? -19.073 2.671 26.004 1.00 85.44 217 CYS A N 1
ATOM 1660 C CA . CYS A 1 217 ? -19.344 3.625 27.082 1.00 85.44 217 CYS A CA 1
ATOM 1661 C C . CYS A 1 217 ? -20.195 4.802 26.604 1.00 85.44 217 CYS A C 1
ATOM 1663 O O . CYS A 1 217 ? -21.060 5.263 27.338 1.00 85.44 217 CYS A O 1
ATOM 1665 N N . SER A 1 218 ? -19.991 5.267 25.369 1.00 80.94 218 SER A N 1
ATOM 1666 C CA . SER A 1 218 ? -20.718 6.415 24.821 1.00 80.94 218 SER A CA 1
ATOM 1667 C C . SER A 1 218 ? -22.211 6.144 24.656 1.00 80.94 218 SER A C 1
ATOM 1669 O O . SER A 1 218 ? -23.012 7.048 24.832 1.00 80.94 218 SER A O 1
ATOM 1671 N N . LYS A 1 219 ? -22.603 4.892 24.390 1.00 71.44 219 LYS A N 1
ATOM 1672 C CA . LYS A 1 219 ? -24.019 4.496 24.329 1.00 71.44 219 LYS A CA 1
ATOM 1673 C C . LYS A 1 219 ? -24.716 4.510 25.690 1.00 71.44 219 LYS A C 1
ATOM 1675 O O . LYS A 1 219 ? -25.937 4.575 25.731 1.00 71.44 219 LYS A O 1
ATOM 1680 N N . SER A 1 220 ? -23.957 4.424 26.780 1.00 64.00 220 SER A N 1
ATOM 1681 C CA . SER A 1 220 ? -24.500 4.380 28.140 1.00 64.00 220 SER A CA 1
ATOM 1682 C C . SER A 1 220 ? -24.629 5.769 28.769 1.00 64.00 220 SER A C 1
ATOM 1684 O O . SER A 1 220 ? -25.376 5.926 29.727 1.00 64.00 220 SER A O 1
ATOM 1686 N N . ALA A 1 221 ? -23.913 6.770 28.243 1.00 57.56 221 ALA A N 1
ATOM 1687 C CA . ALA A 1 221 ? -23.863 8.116 28.815 1.00 57.56 221 ALA A CA 1
ATOM 1688 C C . ALA A 1 221 ? -25.143 8.933 28.560 1.00 57.56 221 ALA A C 1
ATOM 1690 O O . ALA A 1 221 ? -25.573 9.662 29.446 1.00 57.56 221 ALA A O 1
ATOM 1691 N N . ASP A 1 222 ? -25.810 8.739 27.417 1.00 55.72 222 ASP A N 1
ATOM 1692 C CA . ASP A 1 222 ? -27.099 9.397 27.122 1.00 55.72 222 ASP A CA 1
ATOM 1693 C C . ASP A 1 222 ? -28.298 8.698 27.796 1.00 55.72 222 ASP A C 1
ATOM 1695 O O . ASP A 1 222 ? -29.449 9.096 27.631 1.00 55.72 222 ASP A O 1
ATOM 1699 N N . GLY A 1 223 ? -28.038 7.625 28.549 1.00 49.12 223 GLY A N 1
ATOM 1700 C CA . GLY A 1 223 ? -29.040 6.688 29.040 1.00 49.12 223 GLY A CA 1
ATOM 1701 C C . GLY A 1 223 ? -29.031 6.494 30.549 1.00 49.12 223 GLY A C 1
ATOM 1702 O O . GLY A 1 223 ? -29.458 5.435 30.999 1.00 49.12 223 GLY A O 1
ATOM 1703 N N . LEU A 1 224 ? -28.627 7.493 31.342 1.00 49.50 224 LEU A N 1
ATOM 1704 C CA . LEU A 1 224 ? -28.986 7.540 32.766 1.00 49.50 224 LEU A CA 1
ATOM 1705 C C . LEU A 1 224 ? -30.493 7.840 32.948 1.00 49.50 224 LEU A C 1
ATOM 1707 O O . LEU A 1 224 ? -30.895 8.565 33.849 1.00 49.50 224 LEU A O 1
ATOM 1711 N N . GLN A 1 225 ? -31.361 7.261 32.113 1.00 50.00 225 GLN A N 1
ATOM 1712 C CA . GLN A 1 225 ? -32.660 6.858 32.619 1.00 50.00 225 GLN A CA 1
ATOM 1713 C C . GLN A 1 225 ? -32.352 5.686 33.531 1.00 50.00 225 GLN A C 1
ATOM 1715 O O . GLN A 1 225 ? -32.138 4.565 33.069 1.00 50.00 225 GLN A O 1
ATOM 1720 N N . SER A 1 226 ? -32.237 5.998 34.822 1.00 47.84 226 SER A N 1
ATOM 1721 C CA . SER A 1 226 ? -32.466 5.054 35.903 1.00 47.84 226 SER A CA 1
ATOM 1722 C C . SER A 1 226 ? -33.573 4.110 35.452 1.00 47.84 226 SER A C 1
ATOM 1724 O O . SER A 1 226 ? -34.749 4.468 35.464 1.00 47.84 226 SER A O 1
ATOM 1726 N N . ARG A 1 227 ? -33.199 2.919 34.979 1.00 48.84 227 ARG A N 1
ATOM 1727 C CA . ARG A 1 227 ? -34.117 1.796 34.962 1.00 48.84 227 ARG A CA 1
ATOM 1728 C C . ARG A 1 227 ? -34.276 1.474 36.430 1.00 48.84 227 ARG A C 1
ATOM 1730 O O . ARG A 1 227 ? -33.512 0.683 36.975 1.00 48.84 227 ARG A O 1
ATOM 1737 N N . THR A 1 228 ? -35.187 2.199 37.069 1.00 51.44 228 THR A N 1
ATOM 1738 C CA . THR A 1 228 ? -35.807 1.786 38.311 1.00 51.44 228 THR A CA 1
ATOM 1739 C C . THR A 1 228 ? -36.265 0.370 38.013 1.00 51.44 228 THR A C 1
ATOM 1741 O O . THR A 1 228 ? -37.119 0.148 37.157 1.00 51.44 228 THR A O 1
ATOM 1744 N N . LEU A 1 229 ? -35.530 -0.606 38.540 1.00 52.97 229 LEU A N 1
ATOM 1745 C CA . LEU A 1 229 ? -35.986 -1.979 38.533 1.00 52.97 229 LEU A CA 1
ATOM 1746 C C . LEU A 1 229 ? -37.220 -1.937 39.420 1.00 52.97 229 LEU A C 1
ATOM 1748 O O . LEU A 1 229 ? -37.081 -1.870 40.638 1.00 52.97 229 LEU A O 1
ATOM 1752 N N . ASP A 1 230 ? -38.395 -1.855 38.800 1.00 45.00 230 ASP A N 1
ATOM 1753 C CA . ASP A 1 230 ? -39.657 -1.999 39.503 1.00 45.00 230 ASP A CA 1
ATOM 1754 C C . ASP A 1 230 ? -39.629 -3.396 40.120 1.00 45.00 230 ASP A C 1
ATOM 1756 O O . ASP A 1 230 ? -39.699 -4.419 39.433 1.00 45.00 230 ASP A O 1
ATOM 1760 N N . ILE A 1 231 ? -39.379 -3.427 41.425 1.00 61.66 231 ILE A N 1
ATOM 1761 C CA . ILE A 1 231 ? -39.464 -4.628 42.239 1.00 61.66 231 ILE A CA 1
ATOM 1762 C C . ILE A 1 231 ? -40.930 -5.049 42.162 1.00 61.66 231 ILE A C 1
ATOM 1764 O O . ILE A 1 231 ? -41.814 -4.334 42.627 1.00 61.66 231 ILE A O 1
ATOM 1768 N N . ILE A 1 232 ? -41.189 -6.175 41.501 1.00 56.50 232 ILE A N 1
ATOM 1769 C CA . ILE A 1 232 ? -42.496 -6.823 41.528 1.00 56.50 232 ILE A CA 1
ATOM 1770 C C . ILE A 1 232 ? -42.600 -7.459 42.914 1.00 56.50 232 ILE A C 1
ATOM 1772 O O . ILE A 1 232 ? -42.016 -8.518 43.145 1.00 56.50 232 ILE A O 1
ATOM 1776 N N . ASP A 1 233 ? -43.282 -6.781 43.835 1.00 46.56 233 ASP A N 1
ATOM 1777 C CA . ASP A 1 233 ? -43.759 -7.403 45.068 1.00 46.56 233 ASP A CA 1
ATOM 1778 C C . ASP A 1 233 ? -44.759 -8.508 44.691 1.00 46.56 233 ASP A C 1
ATOM 1780 O O . ASP A 1 233 ? -45.697 -8.279 43.919 1.00 46.56 233 ASP A O 1
ATOM 1784 N N . VAL A 1 234 ? -44.497 -9.721 45.186 1.00 60.00 234 VAL A N 1
ATOM 1785 C CA . VAL A 1 234 ? -45.329 -10.928 45.027 1.00 60.00 234 VAL A CA 1
ATOM 1786 C C . VAL A 1 234 ? -46.167 -11.128 46.277 1.00 60.00 234 VAL A C 1
ATOM 1788 O O . VAL A 1 234 ? -45.583 -11.033 47.379 1.00 60.00 234 VAL A O 1
#

Radius of gyration: 32.17 Å; chains: 1; bounding box: 85×84×78 Å

InterPro domains:
  IPR012663 Conserved hypothetical protein CHP02450, tryptophan-rich [PF09493] (125-183)
  IPR012663 Conserved hypothetical protein CHP02450, tryptophan-rich [TIGR02450] (124-183)
  IPR036410 Heat shock protein DnaJ, cysteine-rich domain superfamily [SSF57938] (80-107)

Sequence (234 aa):
MLRELVDMKLSMACGRVGSRFVQGGGFAIGNFRLGVALSRVAASGRLAPRCSVSGQSEGNAPVQRIEAEDNPFVKPLSNVYFVVPCRLCQGSGEMKCDVCDGQGTLARGGFHKRNPVAIARIVGSKWTAMETTFGWRHFHVHSKRRGPGKDWFLEMVSTCDETTRFWLNAKILKDRERWAAGWLQKEELLGMQGAGDAMATICKACKGCRTKPCLMCSKSADGLQSRTLDIIDV